Protein AF-A0A920JUS6-F1 (afdb_monomer_lite)

Structure (mmCIF, N/CA/C/O backbone):
data_AF-A0A920JUS6-F1
#
_entry.id   AF-A0A920JUS6-F1
#
loop_
_atom_site.group_PDB
_atom_site.id
_atom_site.type_symbol
_atom_site.label_atom_id
_atom_site.label_alt_id
_atom_site.label_comp_id
_atom_site.label_asym_id
_atom_site.label_entity_id
_atom_site.label_seq_id
_atom_site.pdbx_PDB_ins_code
_atom_site.Cartn_x
_atom_site.Cartn_y
_atom_site.Cartn_z
_atom_site.occupancy
_atom_site.B_iso_or_equiv
_atom_site.auth_seq_id
_atom_site.auth_comp_id
_atom_site.auth_asym_id
_atom_site.auth_atom_id
_atom_site.pdbx_PDB_model_num
ATOM 1 N N . MET A 1 1 ? -51.576 -6.900 27.786 1.00 34.62 1 MET A N 1
ATOM 2 C CA . MET A 1 1 ? -51.143 -5.562 27.343 1.00 34.62 1 MET A CA 1
ATOM 3 C C . MET A 1 1 ? -49.634 -5.580 27.514 1.00 34.62 1 MET A C 1
ATOM 5 O O . MET A 1 1 ? -49.179 -5.591 28.647 1.00 34.62 1 MET A O 1
ATOM 9 N N . LEU A 1 2 ? -48.918 -5.890 26.431 1.00 30.73 2 LEU A N 1
ATOM 10 C CA . LEU A 1 2 ? -47.484 -6.200 26.436 1.00 30.73 2 LEU A CA 1
ATOM 11 C C . LEU A 1 2 ? -46.687 -4.909 26.223 1.00 30.73 2 LEU A C 1
ATOM 13 O O . LEU A 1 2 ? -47.102 -4.070 25.431 1.00 30.73 2 LEU A O 1
ATOM 17 N N . GLU A 1 3 ? -45.599 -4.781 26.979 1.00 32.78 3 GLU A N 1
ATOM 18 C CA . GLU A 1 3 ? -44.663 -3.654 27.026 1.00 32.78 3 GLU A CA 1
ATOM 19 C C . GLU A 1 3 ? -44.052 -3.341 25.652 1.00 32.78 3 GLU A C 1
ATOM 21 O O . GLU A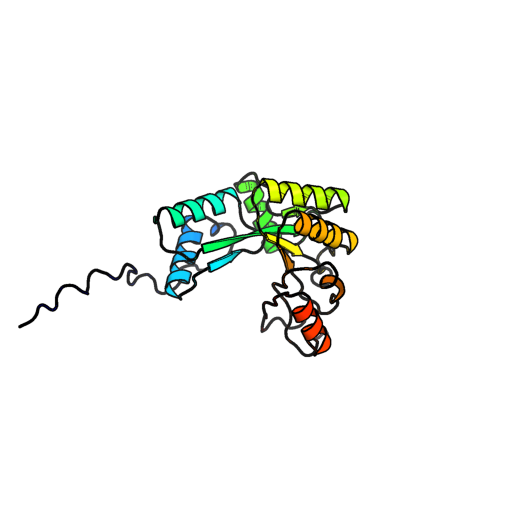 1 3 ? -43.479 -4.218 25.006 1.00 32.78 3 GLU A O 1
ATOM 26 N N . GLU A 1 4 ? -44.131 -2.075 25.234 1.00 35.50 4 GLU A N 1
ATOM 27 C CA . GLU A 1 4 ? -43.634 -1.580 23.940 1.00 35.50 4 GLU A CA 1
ATOM 28 C C . GLU A 1 4 ? -42.379 -0.683 24.067 1.00 35.50 4 GLU A C 1
ATOM 30 O O . GLU A 1 4 ? -41.962 -0.063 23.095 1.00 35.50 4 GLU A O 1
ATOM 35 N N . ASP A 1 5 ? -41.720 -0.635 25.233 1.00 37.62 5 ASP A N 1
ATOM 36 C CA . ASP A 1 5 ? -40.754 0.438 25.557 1.00 37.62 5 ASP A CA 1
ATOM 37 C C . ASP A 1 5 ? -39.258 0.049 25.624 1.00 37.62 5 ASP A C 1
ATOM 39 O O . ASP A 1 5 ? -38.440 0.825 26.115 1.00 37.62 5 ASP A O 1
ATOM 43 N N . SER A 1 6 ? -38.825 -1.108 25.104 1.00 33.88 6 SER A N 1
ATOM 44 C CA . SER A 1 6 ? -37.409 -1.534 25.234 1.00 33.88 6 SER A CA 1
ATOM 45 C C . SER A 1 6 ? -36.540 -1.479 23.967 1.00 33.88 6 SER A C 1
ATOM 47 O O . SER A 1 6 ? -35.337 -1.713 24.061 1.00 33.88 6 SER A O 1
ATOM 49 N N . TYR A 1 7 ? -37.073 -1.113 22.794 1.00 34.44 7 TYR A N 1
ATOM 50 C CA . TYR A 1 7 ? -36.303 -1.156 21.533 1.00 34.44 7 TYR A CA 1
ATOM 51 C C . TYR A 1 7 ? -35.763 0.195 21.025 1.00 34.44 7 TYR A C 1
ATOM 53 O O . TYR A 1 7 ? -34.986 0.227 20.071 1.00 34.44 7 TYR A O 1
ATOM 61 N N . ALA A 1 8 ? -36.121 1.320 21.652 1.00 37.09 8 ALA A N 1
ATOM 62 C CA . ALA A 1 8 ? -35.763 2.653 21.151 1.00 37.09 8 ALA A CA 1
ATOM 63 C C . ALA A 1 8 ? -34.390 3.186 21.626 1.00 37.09 8 ALA A C 1
ATOM 65 O O . ALA A 1 8 ? -33.942 4.225 21.143 1.00 37.09 8 ALA A O 1
ATOM 66 N N . SER A 1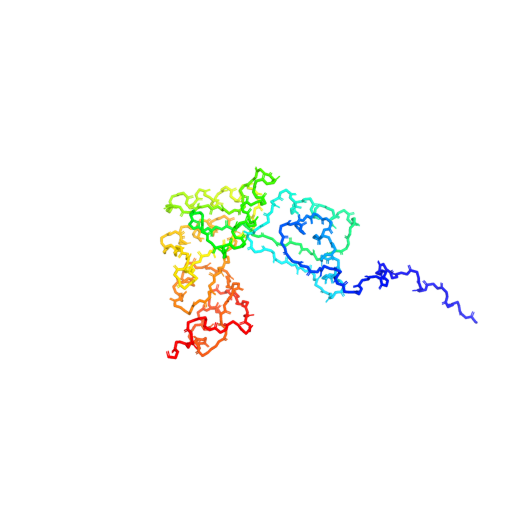 9 ? -33.689 2.489 22.529 1.00 39.84 9 SER A N 1
ATOM 67 C CA . SER A 1 9 ? -32.411 2.947 23.110 1.00 39.84 9 SER A CA 1
ATOM 68 C C . SER A 1 9 ? -31.149 2.325 22.486 1.00 39.84 9 SER A C 1
ATOM 70 O O . SER A 1 9 ? -30.039 2.651 22.903 1.00 39.84 9 SER A O 1
ATOM 72 N N . SER A 1 10 ? -31.272 1.461 21.470 1.00 45.59 10 SER A N 1
ATOM 73 C CA . SER A 1 10 ? -30.137 0.683 20.939 1.00 45.59 10 SER A CA 1
ATOM 74 C C . SER A 1 10 ? -29.520 1.201 19.634 1.00 45.59 10 SER A C 1
ATOM 76 O O . SER A 1 10 ? -28.559 0.604 19.142 1.00 45.59 10 SER A O 1
ATOM 78 N N . ASN A 1 11 ? -30.014 2.300 19.055 1.00 46.62 11 ASN A N 1
ATOM 79 C CA . ASN A 1 11 ? -29.367 2.898 17.886 1.00 46.62 11 ASN A CA 1
ATOM 80 C C . ASN A 1 11 ? -28.119 3.679 18.320 1.00 46.62 11 ASN A C 1
ATOM 82 O O . ASN A 1 11 ? -28.184 4.867 18.619 1.00 46.62 11 ASN A O 1
ATOM 86 N N . ARG A 1 12 ? -26.956 3.011 18.301 1.00 56.03 12 ARG A N 1
ATOM 87 C CA . ARG A 1 12 ? -25.631 3.642 18.495 1.00 56.03 12 ARG A CA 1
ATOM 88 C C . ARG A 1 12 ? -25.278 4.692 17.437 1.00 56.03 12 ARG A C 1
ATOM 90 O O . ARG A 1 12 ? -24.264 5.362 17.579 1.00 56.03 12 ARG A O 1
ATOM 97 N N . TRP A 1 13 ? -26.080 4.828 16.385 1.00 55.41 13 TRP A N 1
ATOM 98 C CA . TRP A 1 13 ? -25.840 5.767 15.297 1.00 55.41 13 TRP A CA 1
ATOM 99 C C . TRP A 1 13 ? -26.736 7.004 15.463 1.00 55.41 13 TRP A C 1
ATOM 101 O O . TRP A 1 13 ? -27.925 6.938 15.137 1.00 55.41 13 TRP A O 1
ATOM 111 N N . PRO A 1 14 ? -26.218 8.134 15.981 1.00 52.62 14 PRO A N 1
ATOM 112 C CA . PRO A 1 14 ? -26.992 9.366 16.079 1.00 52.62 14 PRO A CA 1
ATOM 113 C C . PRO A 1 14 ? -27.400 9.892 14.693 1.00 52.62 14 PRO A C 1
ATOM 115 O O . PRO A 1 14 ? -26.700 9.711 13.696 1.00 52.62 14 PRO A O 1
ATOM 118 N N . LEU A 1 15 ? -28.523 10.620 14.635 1.00 48.03 15 LEU A N 1
ATOM 119 C CA . LEU A 1 15 ? -29.086 11.257 13.427 1.00 48.03 15 LEU A CA 1
ATOM 120 C C . LEU A 1 15 ? -28.103 12.182 12.669 1.00 48.03 15 LEU A C 1
ATOM 122 O O . LEU A 1 15 ? -28.353 12.527 11.514 1.00 48.03 15 LEU A O 1
ATOM 126 N N . SER A 1 16 ? -26.975 12.556 13.282 1.00 51.25 16 SER A N 1
ATOM 127 C CA . SER A 1 16 ? -25.883 13.333 12.684 1.00 51.25 16 SER A CA 1
ATOM 128 C C . SER A 1 16 ? -25.015 12.565 11.679 1.00 51.25 16 SER A C 1
ATOM 130 O O . SER A 1 16 ? -24.195 13.195 11.019 1.00 51.25 16 SER A O 1
ATOM 132 N N . PHE A 1 17 ? -25.208 11.250 11.507 1.00 52.25 17 PHE A N 1
ATOM 133 C CA . PHE A 1 17 ? -24.474 10.402 10.546 1.00 52.25 17 PHE A CA 1
ATOM 134 C C . PHE A 1 17 ? -24.735 10.710 9.060 1.00 52.25 17 PHE A C 1
ATOM 136 O O . PHE A 1 17 ? -24.155 10.094 8.162 1.00 52.25 17 PHE A O 1
ATOM 143 N N . ARG A 1 18 ? -25.628 11.659 8.765 1.00 54.16 18 ARG A N 1
ATOM 144 C CA . ARG A 1 18 ? -26.016 12.010 7.400 1.00 54.16 18 ARG A CA 1
ATOM 145 C C . ARG A 1 18 ? -25.080 13.081 6.843 1.00 54.16 18 ARG A C 1
ATOM 147 O O . ARG A 1 18 ? -25.236 14.256 7.148 1.00 54.16 18 ARG A O 1
ATOM 154 N N . LEU A 1 19 ? -24.196 12.642 5.949 1.00 54.28 19 LEU A N 1
ATOM 155 C CA . LEU A 1 19 ? -23.334 13.435 5.061 1.00 54.28 19 LEU A CA 1
ATOM 156 C C . LEU A 1 19 ? -22.079 14.014 5.727 1.00 54.28 19 LEU A C 1
ATOM 158 O O . LEU A 1 19 ? -22.132 14.794 6.675 1.00 54.28 19 LEU A O 1
ATOM 162 N N . SER A 1 20 ? -20.930 13.653 5.150 1.00 56.78 20 SER A N 1
ATOM 163 C CA . SER A 1 20 ? -19.641 14.254 5.474 1.00 56.78 20 SER A CA 1
ATOM 164 C C . SER A 1 20 ? -19.752 15.776 5.360 1.00 56.78 20 SER A C 1
ATOM 166 O O . SER A 1 20 ? -20.098 16.301 4.304 1.00 56.78 20 SER A O 1
ATOM 168 N N . ARG A 1 21 ? -19.456 16.497 6.448 1.00 63.34 21 ARG A N 1
ATOM 169 C CA . ARG A 1 21 ? -19.422 17.972 6.462 1.00 63.34 21 ARG A CA 1
ATOM 170 C C . ARG A 1 21 ? -18.151 18.543 5.820 1.00 63.34 21 ARG A C 1
ATOM 172 O O . ARG A 1 21 ? -17.943 19.757 5.855 1.00 63.34 21 ARG A O 1
ATOM 179 N N . ARG A 1 22 ? -17.279 17.684 5.278 1.00 70.88 22 ARG A N 1
ATOM 180 C CA . ARG A 1 22 ? -16.015 18.087 4.659 1.00 70.88 22 ARG A CA 1
ATOM 181 C C . ARG A 1 22 ? -16.298 18.825 3.352 1.00 70.88 22 ARG A C 1
ATOM 183 O O . ARG A 1 22 ? -17.050 18.348 2.509 1.00 70.88 22 ARG A O 1
ATOM 190 N N . LYS A 1 23 ? -15.695 20.006 3.207 1.00 77.06 23 LYS A N 1
ATOM 191 C CA . LYS A 1 23 ? -15.843 20.873 2.025 1.00 77.06 23 LYS A CA 1
ATOM 192 C C . LYS A 1 23 ? -14.706 20.699 1.019 1.00 77.06 23 LYS A C 1
ATOM 194 O O . LYS A 1 23 ? -14.826 21.157 -0.111 1.00 77.06 23 LYS A O 1
ATOM 199 N N . ASP A 1 24 ? -13.620 20.054 1.432 1.00 83.56 24 ASP A N 1
ATOM 200 C CA . ASP A 1 24 ? -12.420 19.850 0.636 1.00 83.56 24 ASP A CA 1
ATOM 201 C C . ASP A 1 24 ? -11.683 18.558 1.032 1.00 83.56 24 ASP A C 1
ATOM 203 O O . ASP A 1 24 ? -12.094 17.796 1.914 1.00 83.56 24 ASP A O 1
ATOM 207 N N . TRP A 1 25 ? -10.581 18.303 0.337 1.00 81.69 25 TRP A N 1
ATOM 208 C CA . TRP A 1 25 ? -9.657 17.208 0.588 1.00 81.69 25 TRP A CA 1
ATOM 209 C C . TRP A 1 25 ? -8.231 17.765 0.654 1.00 81.69 25 TRP A C 1
ATOM 211 O O . TRP A 1 25 ? -7.931 18.785 0.036 1.00 81.69 25 TRP A O 1
ATOM 221 N N . GLY A 1 26 ? -7.349 17.110 1.407 1.00 80.75 26 GLY A N 1
ATOM 222 C CA . GLY A 1 26 ? -5.962 17.546 1.560 1.00 80.75 26 GLY A CA 1
ATOM 223 C C . GLY A 1 26 ? -5.345 17.113 2.885 1.00 80.75 26 GLY A C 1
ATOM 224 O O . GLY A 1 26 ? -6.011 16.529 3.742 1.00 80.75 26 GLY A O 1
ATOM 225 N N . LEU A 1 27 ? -4.056 17.414 3.047 1.00 81.75 27 LEU A N 1
ATOM 226 C CA . LEU A 1 27 ? -3.272 17.069 4.237 1.00 81.75 27 LEU A CA 1
ATOM 227 C C . LEU A 1 27 ? -3.868 17.623 5.539 1.00 81.75 27 LEU A C 1
ATOM 229 O O . LEU A 1 27 ? -3.779 16.967 6.573 1.00 81.75 27 LEU A O 1
ATOM 233 N N . HIS A 1 28 ? -4.474 18.811 5.512 1.00 84.75 28 HIS A N 1
ATOM 234 C CA . HIS A 1 28 ? -5.097 19.427 6.691 1.00 84.75 28 HIS A CA 1
ATOM 235 C C . HIS A 1 28 ? -6.256 18.594 7.251 1.00 84.75 28 HIS A C 1
ATOM 237 O O . HIS A 1 28 ? -6.532 18.664 8.445 1.00 84.75 28 HIS A O 1
ATOM 243 N N . ASN A 1 29 ? -6.872 17.752 6.416 1.00 87.31 29 ASN A N 1
ATOM 244 C CA . ASN A 1 29 ? -7.901 16.796 6.818 1.00 87.31 29 ASN A CA 1
ATOM 245 C C . ASN A 1 29 ? -7.321 15.419 7.200 1.00 87.31 29 ASN A C 1
ATOM 247 O O . ASN A 1 29 ? -8.073 14.521 7.579 1.00 87.31 29 ASN A O 1
ATOM 251 N N . TYR A 1 30 ? -6.005 15.205 7.101 1.00 88.56 30 TYR A N 1
ATOM 252 C CA . TYR A 1 30 ? -5.374 13.938 7.464 1.00 88.56 30 TYR A CA 1
ATOM 253 C C . TYR A 1 30 ? -5.055 13.885 8.962 1.00 88.56 30 TYR A C 1
ATOM 255 O O . TYR A 1 30 ? -4.204 14.622 9.474 1.00 88.56 30 TYR A O 1
ATOM 263 N N . GLY A 1 31 ? -5.746 13.002 9.682 1.00 90.69 31 GLY A N 1
ATOM 264 C CA . GLY A 1 31 ? -5.563 12.805 11.115 1.00 90.69 31 GLY A CA 1
ATOM 265 C C . GLY A 1 31 ? -6.572 11.827 11.707 1.00 90.69 31 GLY A C 1
ATOM 266 O O . GLY A 1 31 ? -7.559 11.469 11.064 1.00 90.69 31 GLY A O 1
ATOM 267 N N . LEU A 1 32 ? -6.321 11.418 12.952 1.00 92.94 32 LEU A N 1
ATOM 268 C CA . LEU A 1 32 ? -7.055 10.348 13.634 1.00 92.94 32 LEU A CA 1
ATOM 269 C C . LEU A 1 32 ? -8.569 10.597 13.678 1.00 92.94 32 LEU A C 1
ATOM 271 O O . LEU A 1 32 ? -9.334 9.759 13.216 1.00 92.94 32 LEU A O 1
ATOM 275 N N . THR A 1 33 ? -8.997 11.773 14.144 1.00 91.62 33 THR A N 1
ATOM 276 C CA . THR A 1 33 ? -10.419 12.147 14.242 1.00 91.62 33 THR A CA 1
ATOM 277 C C . THR A 1 33 ? -11.136 12.038 12.900 1.00 91.62 33 THR A C 1
ATOM 279 O O . THR A 1 33 ? -12.234 11.497 12.817 1.00 91.62 33 THR A O 1
ATOM 282 N N . ASN A 1 34 ? -10.499 12.516 11.831 1.00 91.50 34 ASN A N 1
ATOM 283 C CA . ASN A 1 34 ? -11.083 12.492 10.498 1.00 91.50 34 ASN A CA 1
ATOM 284 C C . ASN A 1 34 ? -11.139 11.068 9.933 1.00 91.50 34 ASN A C 1
ATOM 286 O O . ASN A 1 34 ? -12.104 10.708 9.265 1.00 91.50 34 ASN A O 1
ATOM 290 N N . LEU A 1 35 ? -10.116 10.250 10.192 1.00 93.88 35 LEU A N 1
ATOM 291 C CA . LEU A 1 35 ? -10.109 8.843 9.798 1.00 93.88 35 LEU A CA 1
ATOM 292 C C . LEU A 1 35 ? -11.227 8.070 10.503 1.00 93.88 35 LEU A C 1
ATOM 294 O O . LEU A 1 35 ? -11.976 7.382 9.819 1.00 93.88 35 LEU A O 1
ATOM 298 N N . ILE A 1 36 ? -11.388 8.238 11.819 1.00 94.69 36 ILE A N 1
ATOM 299 C CA . ILE A 1 36 ? -12.466 7.605 12.596 1.00 94.69 36 ILE A CA 1
ATOM 300 C C . ILE A 1 36 ? -13.831 7.968 12.012 1.00 94.69 36 ILE A C 1
ATOM 302 O O . ILE A 1 36 ? -14.583 7.069 11.654 1.00 94.69 36 ILE A O 1
ATOM 306 N N . ASP A 1 37 ? -14.101 9.255 11.796 1.00 92.06 37 ASP A N 1
ATOM 307 C CA . ASP A 1 37 ? -15.368 9.721 11.220 1.00 92.06 37 ASP A CA 1
ATOM 308 C C . ASP A 1 37 ? -15.659 9.093 9.836 1.00 92.06 37 ASP A C 1
ATOM 310 O O . ASP A 1 37 ? -16.777 8.656 9.564 1.00 92.06 37 ASP A O 1
ATOM 314 N N . ASN A 1 38 ? -14.647 8.950 8.965 1.00 91.88 38 ASN A N 1
ATOM 315 C CA . ASN A 1 38 ? -14.818 8.228 7.693 1.00 91.88 38 ASN A CA 1
ATOM 316 C C . ASN A 1 38 ? -15.105 6.732 7.901 1.00 91.88 38 ASN A C 1
ATOM 318 O O . ASN A 1 38 ? -15.942 6.164 7.202 1.00 91.88 38 ASN A O 1
ATOM 322 N N . LEU A 1 39 ? -14.401 6.075 8.826 1.00 94.69 39 LEU A N 1
ATOM 323 C CA . LEU A 1 39 ? -14.575 4.646 9.090 1.00 94.69 39 LEU A CA 1
ATOM 324 C C . LEU A 1 39 ? -15.949 4.344 9.680 1.00 94.69 39 LEU A C 1
ATOM 326 O O . LEU A 1 39 ? -16.591 3.387 9.258 1.00 94.69 39 LEU A O 1
ATOM 330 N N . GLU A 1 40 ? -16.422 5.157 10.612 1.00 93.69 40 GLU A N 1
ATOM 331 C CA . GLU A 1 40 ? -17.765 5.020 11.155 1.00 93.69 40 GLU A CA 1
ATOM 332 C C . GLU A 1 40 ? -18.818 5.197 10.056 1.00 93.69 40 GLU A C 1
ATOM 334 O O . GLU A 1 40 ? -19.768 4.417 9.960 1.00 93.69 40 GLU A O 1
ATOM 339 N N . GLN A 1 41 ? -18.622 6.169 9.157 1.00 91.50 41 GLN A N 1
ATOM 340 C CA . GLN A 1 41 ? -19.500 6.346 8.004 1.00 91.50 41 GLN A CA 1
ATOM 341 C C . GLN A 1 41 ? -19.473 5.124 7.070 1.00 91.50 41 GLN A C 1
ATOM 343 O O . GLN A 1 41 ? -20.516 4.691 6.579 1.00 91.50 41 GLN A O 1
ATOM 348 N N . TYR A 1 42 ? -18.306 4.525 6.834 1.00 94.12 42 TYR A N 1
ATOM 349 C CA . TYR A 1 42 ? -18.207 3.277 6.079 1.00 94.12 42 TYR A CA 1
ATOM 350 C C . TYR A 1 42 ? -18.898 2.111 6.802 1.00 94.12 42 TYR A C 1
ATOM 352 O O . TYR A 1 42 ? -19.607 1.337 6.162 1.00 94.12 42 TYR A O 1
ATOM 360 N N . ALA A 1 43 ? -18.781 1.998 8.126 1.00 94.12 43 ALA A N 1
ATOM 361 C CA . ALA A 1 43 ? -19.511 0.984 8.887 1.00 94.12 43 ALA A CA 1
ATOM 362 C C . ALA A 1 43 ? -21.031 1.161 8.761 1.00 94.12 43 ALA A C 1
ATOM 364 O O . ALA A 1 43 ? -21.742 0.176 8.567 1.00 94.12 43 ALA A O 1
ATOM 365 N N . TYR A 1 44 ? -21.522 2.404 8.787 1.00 91.62 44 TYR A N 1
ATOM 366 C CA . TYR A 1 44 ? -22.935 2.715 8.562 1.00 91.62 44 TYR A CA 1
ATOM 367 C C . TYR A 1 44 ? -23.436 2.214 7.198 1.00 91.62 44 TYR A C 1
ATOM 369 O O . TYR A 1 44 ? -24.531 1.662 7.104 1.00 91.62 44 TYR A O 1
ATOM 377 N N . TYR A 1 45 ? -22.617 2.333 6.148 1.00 93.25 45 TYR A N 1
ATOM 378 C CA . TYR A 1 45 ? -22.921 1.789 4.818 1.00 93.25 45 TYR A CA 1
ATOM 379 C C . TYR A 1 45 ? -22.639 0.282 4.668 1.00 93.25 45 TYR A C 1
ATOM 381 O O . TYR A 1 45 ? -22.757 -0.257 3.569 1.00 93.25 45 TYR A O 1
ATOM 389 N N . GLY A 1 46 ? -22.285 -0.416 5.751 1.00 94.81 46 GLY A N 1
ATOM 390 C CA . GLY A 1 46 ? -22.115 -1.870 5.768 1.00 94.81 46 GLY A CA 1
ATOM 391 C C . GLY A 1 46 ? -20.732 -2.369 5.342 1.00 94.81 46 GLY A C 1
ATOM 392 O O . GLY A 1 46 ? -20.558 -3.567 5.117 1.00 94.81 46 GLY A O 1
ATOM 393 N N . PHE A 1 47 ? -19.726 -1.497 5.238 1.00 96.88 47 PHE A N 1
ATOM 394 C CA . PHE A 1 47 ? -18.361 -1.940 4.961 1.00 96.88 47 PHE A CA 1
ATOM 395 C C . PHE A 1 47 ? -17.771 -2.645 6.189 1.00 96.88 47 PHE A C 1
ATOM 397 O O . PHE A 1 47 ? -17.697 -2.073 7.274 1.00 96.88 47 PHE A O 1
ATOM 404 N N . GLY A 1 48 ? -17.304 -3.885 6.009 1.00 97.00 48 GLY A N 1
ATOM 405 C CA . GLY A 1 48 ? -16.603 -4.652 7.051 1.00 97.00 48 GLY A CA 1
ATOM 406 C C . GLY A 1 48 ? -15.078 -4.477 7.042 1.00 97.00 48 GLY A C 1
ATOM 407 O O . GLY A 1 48 ? -14.410 -4.729 8.047 1.00 97.00 48 GLY A O 1
ATOM 408 N N . ALA A 1 49 ? -14.514 -4.028 5.919 1.00 96.62 49 ALA A N 1
ATOM 409 C CA . ALA A 1 49 ? -13.094 -3.738 5.773 1.00 96.62 49 ALA A CA 1
ATOM 410 C C . ALA A 1 49 ? -12.861 -2.622 4.748 1.00 96.62 49 ALA A C 1
ATOM 412 O O . ALA A 1 49 ? -13.619 -2.490 3.787 1.00 96.62 49 ALA A O 1
ATOM 413 N N . VAL A 1 50 ? -11.779 -1.867 4.933 1.00 95.75 50 VAL A N 1
ATOM 414 C CA . VAL A 1 50 ? -11.266 -0.901 3.955 1.00 95.75 50 VAL A CA 1
ATOM 415 C C . VAL A 1 50 ? -9.780 -1.116 3.720 1.00 95.75 50 VAL A C 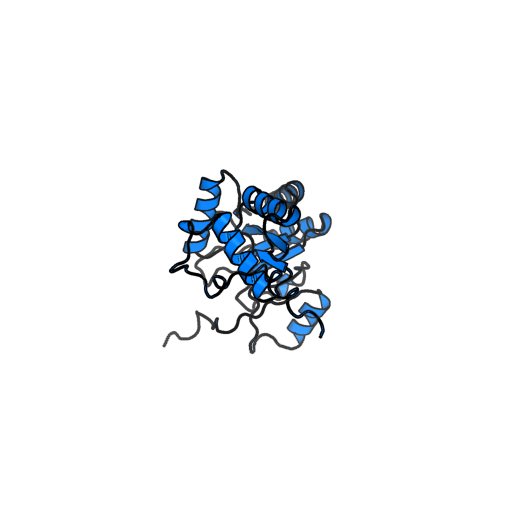1
ATOM 417 O O . VAL A 1 50 ? -9.070 -1.611 4.594 1.00 95.75 50 VAL A O 1
ATOM 420 N N . PHE A 1 51 ? -9.305 -0.743 2.534 1.00 94.69 51 PHE A N 1
ATOM 421 C CA . PHE A 1 51 ? -7.897 -0.837 2.172 1.00 94.69 51 PHE A CA 1
ATOM 422 C C . PHE A 1 51 ? -7.344 0.535 1.794 1.00 94.69 51 PHE A C 1
ATOM 424 O O . PHE A 1 51 ? -7.845 1.157 0.856 1.00 94.69 51 PHE A O 1
ATOM 431 N N . SER A 1 52 ? -6.294 0.977 2.487 1.00 92.44 52 SER A N 1
ATOM 432 C CA . SER A 1 52 ? -5.566 2.190 2.139 1.00 92.44 52 SER A CA 1
ATOM 433 C C . SER A 1 52 ? -4.271 1.908 1.383 1.00 92.44 52 SER A C 1
ATOM 435 O O . SER A 1 52 ? -3.465 1.035 1.718 1.00 92.44 52 SER A O 1
ATOM 437 N N . ALA A 1 53 ? -4.083 2.654 0.304 1.00 88.31 53 ALA A N 1
ATOM 438 C CA . ALA A 1 53 ? -3.243 2.254 -0.806 1.00 88.31 53 ALA A CA 1
ATOM 439 C C . ALA A 1 53 ? -1.897 2.998 -0.827 1.00 88.31 53 ALA A C 1
ATOM 441 O O . ALA A 1 53 ? -1.611 3.710 -1.796 1.00 88.31 53 ALA A O 1
ATOM 442 N N . GLY A 1 54 ? -1.058 2.767 0.188 1.00 84.81 54 GLY A N 1
ATOM 443 C CA . GLY A 1 54 ? 0.381 3.063 0.127 1.00 84.81 54 GLY A CA 1
ATOM 444 C C . GLY A 1 54 ? 0.815 4.454 0.587 1.00 84.81 54 GLY A C 1
ATOM 445 O O . GLY A 1 54 ? 1.848 4.917 0.121 1.00 84.81 54 GLY A O 1
ATOM 446 N N . SER A 1 55 ? 0.024 5.151 1.403 1.00 86.31 55 SER A N 1
ATOM 447 C CA . SER A 1 55 ? 0.233 6.582 1.685 1.00 86.31 55 SER A CA 1
ATOM 448 C C . SER A 1 55 ? -0.012 7.001 3.129 1.00 86.31 55 SER A C 1
ATOM 450 O O . SER A 1 55 ? -0.115 8.194 3.403 1.00 86.31 55 SER A O 1
ATOM 452 N N . ASP A 1 56 ? -0.177 6.040 4.031 1.00 90.12 56 ASP A N 1
ATOM 453 C CA . ASP A 1 56 ? -0.516 6.323 5.419 1.00 90.12 56 ASP A CA 1
ATOM 454 C C . ASP A 1 56 ? 0.674 6.202 6.353 1.00 90.12 56 ASP A C 1
ATOM 456 O O . ASP A 1 56 ? 1.562 5.371 6.162 1.00 90.12 56 ASP A O 1
ATOM 460 N N . SER A 1 57 ? 0.609 7.005 7.410 1.00 90.69 57 SER A N 1
ATOM 461 C CA . SER A 1 57 ? 1.495 6.945 8.564 1.00 90.69 57 SER A CA 1
ATOM 462 C C . SER A 1 57 ? 1.303 5.635 9.336 1.00 90.69 57 SER A C 1
ATOM 464 O O . SER A 1 57 ? 0.197 5.345 9.799 1.00 90.69 57 SER A O 1
ATOM 466 N N . LEU A 1 58 ? 2.363 4.844 9.534 1.00 91.38 58 LEU A N 1
ATOM 467 C CA . LEU A 1 58 ? 2.264 3.565 10.248 1.00 91.38 58 LEU A CA 1
ATOM 468 C C . LEU A 1 58 ? 1.844 3.747 11.724 1.00 91.38 58 LEU A C 1
ATOM 470 O O . LEU A 1 58 ? 0.919 3.052 12.154 1.00 91.38 58 LEU A O 1
ATOM 474 N N . PRO A 1 59 ? 2.435 4.667 12.515 1.00 92.19 59 PRO A N 1
ATOM 475 C CA . PRO A 1 59 ? 1.978 4.977 13.868 1.00 92.19 59 PRO A CA 1
ATOM 476 C C . PRO A 1 59 ? 0.513 5.409 13.928 1.00 92.19 59 PRO A C 1
ATOM 478 O O . PRO A 1 59 ? -0.214 4.973 14.825 1.00 92.19 59 PRO A O 1
ATOM 481 N N . LEU A 1 60 ? 0.053 6.226 12.972 1.00 93.50 60 LEU A N 1
ATOM 482 C CA . LEU A 1 60 ? -1.341 6.661 12.932 1.00 93.50 60 LEU A CA 1
ATOM 483 C C . LEU A 1 60 ? -2.280 5.480 12.666 1.00 93.50 60 LEU A C 1
ATOM 485 O O . LEU A 1 60 ? -3.269 5.321 13.381 1.00 93.50 60 LEU A O 1
ATOM 489 N N . MET A 1 61 ? -1.947 4.619 11.699 1.00 94.88 61 MET A N 1
ATOM 490 C CA . MET A 1 61 ? -2.741 3.424 11.400 1.00 94.88 61 MET A CA 1
ATOM 491 C C . MET A 1 61 ? -2.747 2.422 12.557 1.00 94.88 61 MET A C 1
ATOM 493 O O . MET A 1 61 ? -3.787 1.833 12.850 1.00 94.88 61 MET A O 1
ATOM 497 N N . ASN A 1 62 ? -1.621 2.258 13.256 1.00 94.44 62 ASN A N 1
ATOM 498 C CA . ASN A 1 62 ? -1.540 1.413 14.448 1.00 94.44 62 ASN A CA 1
ATOM 499 C C . ASN A 1 62 ? -2.409 1.957 15.587 1.00 94.44 62 ASN A C 1
ATOM 501 O O . ASN A 1 62 ? -3.132 1.188 16.220 1.00 94.44 62 ASN A O 1
ATOM 505 N N . THR A 1 63 ? -2.383 3.273 15.812 1.00 96.06 63 THR A N 1
ATOM 506 C CA . THR A 1 63 ? -3.250 3.940 16.795 1.00 96.06 63 THR A CA 1
ATOM 507 C C . THR A 1 63 ? -4.722 3.727 16.443 1.00 96.06 63 THR A C 1
ATOM 509 O O . THR A 1 63 ? -5.498 3.278 17.284 1.00 96.06 63 THR A O 1
ATOM 512 N N . LEU A 1 64 ? -5.093 3.960 15.180 1.00 96.94 64 LEU A N 1
ATOM 513 C CA . LEU A 1 64 ? -6.455 3.790 14.676 1.00 96.94 64 LEU A CA 1
ATOM 514 C C . LEU A 1 64 ? -6.969 2.353 14.860 1.00 96.94 64 LEU A C 1
ATOM 516 O O . LEU A 1 64 ? -8.059 2.146 15.388 1.00 96.94 64 LEU A O 1
ATOM 520 N N . GLU A 1 65 ? -6.180 1.345 14.475 1.00 96.69 65 GLU A N 1
ATOM 521 C CA . GLU A 1 65 ? -6.558 -0.061 14.663 1.00 96.69 65 GLU A CA 1
ATOM 522 C C . GLU A 1 65 ? -6.581 -0.481 16.136 1.00 96.69 65 GLU A C 1
ATOM 524 O O . GLU A 1 65 ? -7.393 -1.330 16.506 1.00 96.69 65 GLU A O 1
ATOM 529 N N . SER A 1 66 ? -5.721 0.092 16.983 1.00 97.19 66 SER A N 1
ATOM 530 C CA . SER A 1 66 ? -5.755 -0.145 18.430 1.00 97.19 66 SER A CA 1
ATOM 531 C C . SER A 1 66 ? -7.072 0.346 19.033 1.00 97.19 66 SER A C 1
ATOM 533 O O . SER A 1 66 ? -7.752 -0.433 19.699 1.00 97.19 66 SER A O 1
ATOM 535 N N . GLN A 1 67 ? -7.476 1.584 18.728 1.00 97.75 67 GLN A N 1
ATOM 536 C CA . GLN A 1 67 ? -8.741 2.169 19.197 1.00 97.75 67 GLN A CA 1
ATOM 537 C C . GLN A 1 67 ? -9.968 1.417 18.660 1.00 97.75 67 GLN A C 1
ATOM 539 O O . GLN A 1 67 ? -10.939 1.169 19.375 1.00 97.75 67 GLN A O 1
ATOM 544 N N . ARG A 1 68 ? -9.912 0.961 17.402 1.00 97.38 68 ARG A N 1
ATOM 545 C CA . ARG A 1 68 ? -10.978 0.129 16.829 1.00 97.38 68 ARG A CA 1
ATOM 546 C C . ARG A 1 68 ? -11.120 -1.201 17.576 1.00 97.38 68 ARG A C 1
ATOM 548 O O . ARG A 1 68 ? -12.230 -1.680 17.789 1.00 97.38 68 ARG A O 1
ATOM 555 N N . LYS A 1 69 ? -10.000 -1.831 17.953 1.00 97.31 69 LYS A N 1
ATOM 556 C CA . LYS A 1 69 ? -9.987 -3.116 18.674 1.00 97.31 69 LYS A CA 1
ATOM 557 C C . LYS A 1 69 ? -10.397 -2.983 20.141 1.00 97.31 69 LYS A C 1
ATOM 559 O O . LYS A 1 69 ? -10.976 -3.932 20.660 1.00 97.31 69 LYS A O 1
ATOM 564 N N . SER A 1 70 ? -10.115 -1.851 20.790 1.00 97.56 70 SER A N 1
ATOM 565 C CA . SER A 1 70 ? -10.580 -1.561 22.155 1.00 97.56 70 SER A CA 1
ATOM 566 C C . SER A 1 70 ? -12.068 -1.196 22.215 1.00 97.56 70 SER A C 1
ATOM 568 O O . SER A 1 70 ? -12.655 -1.222 23.294 1.00 97.56 70 SER A O 1
ATOM 570 N N . GLY A 1 71 ? -12.694 -0.909 21.068 1.00 95.38 71 GLY A N 1
ATOM 571 C CA . GLY A 1 71 ? -14.109 -0.555 20.977 1.00 95.38 71 GLY A CA 1
ATOM 572 C C . GLY A 1 71 ? -14.395 0.927 21.222 1.00 95.38 71 GLY A C 1
ATOM 573 O O . GLY A 1 71 ? -15.545 1.274 21.477 1.00 95.38 71 GLY A O 1
ATOM 574 N N . GLU A 1 72 ? -13.380 1.794 21.131 1.00 96.19 72 GLU A N 1
ATOM 575 C CA . GLU A 1 72 ? -13.541 3.253 21.249 1.00 96.19 72 GLU A CA 1
ATOM 576 C C . GLU A 1 72 ? -14.414 3.842 20.132 1.00 96.19 72 GLU A C 1
ATOM 578 O O . GLU A 1 72 ? -15.091 4.844 20.344 1.00 96.19 72 GLU A O 1
ATOM 583 N N . PHE A 1 73 ? -14.438 3.199 18.962 1.00 94.94 73 PHE A N 1
ATOM 584 C CA . PHE A 1 73 ? -15.351 3.512 17.864 1.00 94.94 73 PHE A CA 1
ATOM 585 C C . PHE A 1 73 ? -15.728 2.243 17.089 1.00 94.94 73 PHE A C 1
ATOM 587 O O . PHE A 1 73 ? -15.058 1.209 17.184 1.00 94.94 73 PHE A O 1
ATOM 594 N N . ILE A 1 74 ? -16.797 2.318 16.290 1.00 93.50 74 ILE A N 1
ATOM 595 C CA . ILE A 1 74 ? -17.240 1.217 15.425 1.00 93.50 74 ILE A CA 1
ATOM 596 C C . ILE A 1 74 ? -16.858 1.536 13.983 1.00 93.50 74 ILE A C 1
ATOM 598 O O . ILE A 1 74 ? -17.422 2.427 13.364 1.00 93.50 74 ILE A O 1
ATOM 602 N N . GLY A 1 75 ? -15.934 0.769 13.415 1.00 95.69 75 GLY A N 1
ATOM 603 C CA . GLY A 1 75 ? -15.497 0.948 12.033 1.00 95.69 75 GLY A CA 1
ATOM 604 C C . GLY A 1 75 ? -15.125 -0.373 11.360 1.00 95.69 75 GLY A C 1
ATOM 605 O O . GLY A 1 75 ? -14.881 -1.368 12.055 1.00 95.69 75 GLY A O 1
ATOM 606 N N . PRO A 1 76 ? -15.037 -0.400 10.017 1.00 97.62 76 PRO A N 1
ATOM 607 C CA . PRO A 1 76 ? -14.441 -1.512 9.295 1.00 97.62 76 PRO A CA 1
ATOM 608 C C . PRO A 1 76 ? -12.998 -1.734 9.736 1.00 97.62 76 PRO A C 1
ATOM 610 O O . PRO A 1 76 ? -12.290 -0.801 10.119 1.00 97.62 76 PRO A O 1
ATOM 613 N N . ARG A 1 77 ? -12.528 -2.977 9.601 1.00 97.25 77 ARG A N 1
ATOM 614 C CA . ARG A 1 77 ? -11.101 -3.278 9.729 1.00 97.25 77 ARG A CA 1
ATOM 615 C C . ARG A 1 77 ? -10.314 -2.508 8.676 1.00 97.25 77 ARG A C 1
ATOM 617 O O . ARG A 1 77 ? -10.611 -2.617 7.485 1.00 97.25 77 ARG A O 1
ATOM 624 N N . VAL A 1 78 ? -9.256 -1.829 9.094 1.00 95.69 78 VAL A N 1
ATOM 625 C CA . VAL A 1 78 ? -8.349 -1.164 8.171 1.00 95.69 78 VAL A CA 1
ATOM 626 C C . VAL A 1 78 ? -7.213 -2.095 7.770 1.00 95.69 78 VAL A C 1
ATOM 628 O O . VAL A 1 78 ? -6.499 -2.671 8.591 1.00 95.69 78 VAL A O 1
ATOM 631 N N . LEU A 1 79 ? -7.056 -2.248 6.463 1.00 95.31 79 LEU A N 1
ATOM 632 C CA . LEU A 1 79 ? -5.899 -2.835 5.810 1.00 95.31 79 LEU A CA 1
ATOM 633 C C . LEU A 1 79 ? -5.134 -1.696 5.138 1.00 95.31 79 LEU A C 1
ATOM 635 O O . LEU A 1 79 ? -5.745 -0.778 4.602 1.00 95.31 79 LEU A O 1
ATOM 639 N N . PHE A 1 80 ? -3.808 -1.730 5.143 1.00 95.25 80 PHE A N 1
ATOM 640 C CA . PHE A 1 80 ? -3.019 -0.686 4.496 1.00 95.25 80 PHE A CA 1
ATOM 641 C C . PHE A 1 80 ? -1.695 -1.240 3.981 1.00 95.25 80 PHE A C 1
ATOM 643 O O . PHE A 1 80 ? -1.162 -2.217 4.515 1.00 95.25 80 PHE A O 1
ATOM 650 N N . ALA A 1 81 ? -1.203 -0.645 2.899 1.00 96.06 81 ALA A N 1
ATOM 651 C CA . ALA A 1 81 ? 0.059 -1.020 2.277 1.00 96.06 81 ALA A CA 1
ATOM 652 C C . ALA A 1 81 ? 1.167 -0.006 2.549 1.00 96.06 81 ALA A C 1
ATOM 654 O O . ALA A 1 81 ? 0.895 1.179 2.729 1.00 96.06 81 ALA A O 1
ATOM 655 N N . ALA A 1 82 ? 2.412 -0.473 2.477 1.00 95.81 82 ALA A N 1
ATOM 656 C CA . ALA A 1 82 ? 3.560 0.395 2.247 1.00 95.81 82 ALA A CA 1
ATOM 657 C C . ALA A 1 82 ? 3.602 0.804 0.767 1.00 95.81 82 ALA A C 1
ATOM 659 O O . ALA A 1 82 ? 3.374 -0.034 -0.110 1.00 95.81 82 ALA A O 1
ATOM 660 N N . GLY A 1 83 ? 3.869 2.077 0.477 1.00 94.56 83 GLY A N 1
ATOM 661 C CA . GLY A 1 83 ? 4.015 2.563 -0.893 1.00 94.56 83 GLY A CA 1
ATOM 662 C C . GLY A 1 83 ? 5.462 2.488 -1.368 1.00 94.56 83 GLY A C 1
ATOM 663 O O . GLY A 1 83 ? 6.358 2.906 -0.645 1.00 94.56 83 GLY A O 1
ATOM 664 N N . MET A 1 84 ? 5.703 1.986 -2.580 1.00 94.62 84 MET A N 1
ATOM 665 C CA . MET A 1 84 ? 7.041 1.952 -3.175 1.00 94.62 84 MET A CA 1
ATOM 666 C C . MET A 1 84 ? 7.040 2.425 -4.628 1.00 94.62 84 MET A C 1
ATOM 668 O O . MET A 1 84 ? 6.194 2.034 -5.435 1.00 94.62 84 MET A O 1
ATOM 672 N N . ALA A 1 85 ? 8.011 3.258 -4.973 1.00 92.00 85 ALA A N 1
ATOM 673 C CA . ALA A 1 85 ? 8.186 3.832 -6.304 1.00 92.00 85 ALA A CA 1
ATOM 674 C C . ALA A 1 85 ? 9.663 4.209 -6.500 1.00 92.00 85 ALA A C 1
ATOM 676 O O . ALA A 1 85 ? 10.428 4.152 -5.535 1.00 92.00 85 ALA A O 1
ATOM 677 N N . PRO A 1 86 ? 10.103 4.622 -7.702 1.00 90.25 86 PRO A N 1
ATOM 678 C CA . PRO A 1 86 ? 11.406 5.271 -7.813 1.00 90.25 86 PRO A CA 1
ATOM 679 C C . PRO A 1 86 ? 11.491 6.498 -6.874 1.00 90.25 86 PRO A C 1
ATOM 681 O O . PRO A 1 86 ? 10.449 7.060 -6.513 1.00 90.25 86 PRO A O 1
ATOM 684 N N . PRO A 1 87 ? 12.691 6.930 -6.451 1.00 87.06 87 PRO A N 1
ATOM 685 C CA . PRO A 1 87 ? 12.835 8.037 -5.507 1.00 87.06 87 PRO A CA 1
ATOM 686 C C . PRO A 1 87 ? 12.120 9.303 -5.977 1.00 87.06 87 PRO A C 1
ATOM 688 O O . PRO A 1 87 ? 12.281 9.716 -7.125 1.00 87.06 87 PRO A O 1
ATOM 691 N N . ASN A 1 88 ? 11.349 9.928 -5.084 1.00 81.12 88 ASN A N 1
ATOM 692 C CA . ASN A 1 88 ? 10.543 11.123 -5.370 1.00 81.12 88 ASN A CA 1
ATOM 693 C C . ASN A 1 88 ? 9.499 10.928 -6.496 1.00 81.12 88 ASN A C 1
ATOM 695 O O . ASN A 1 88 ? 9.129 11.883 -7.176 1.00 81.12 88 ASN A O 1
ATOM 699 N N . GLN A 1 89 ? 9.034 9.695 -6.724 1.00 83.69 89 GLN A N 1
ATOM 700 C CA . GLN A 1 89 ? 8.026 9.348 -7.735 1.00 83.69 89 GLN A CA 1
ATOM 701 C C . GLN A 1 89 ? 6.829 8.618 -7.101 1.00 83.69 89 GLN A C 1
ATOM 703 O O . GLN A 1 89 ? 6.688 8.539 -5.883 1.00 83.69 89 GLN A O 1
ATOM 708 N N . GLY A 1 90 ? 5.945 8.074 -7.944 1.00 80.69 90 GLY A N 1
ATOM 709 C CA . GLY A 1 90 ? 4.821 7.229 -7.542 1.00 80.69 90 GLY A CA 1
ATOM 710 C C . GLY A 1 90 ? 3.467 7.894 -7.793 1.00 80.69 90 GLY A C 1
ATOM 711 O O . GLY A 1 90 ? 2.965 7.860 -8.924 1.00 80.69 90 GLY A O 1
ATOM 712 N N . PRO A 1 91 ? 2.820 8.473 -6.769 1.00 77.75 91 PRO A N 1
ATOM 713 C CA . PRO A 1 91 ? 1.543 9.151 -6.951 1.00 77.75 91 PRO A CA 1
ATOM 714 C C . PRO A 1 91 ? 1.675 10.457 -7.768 1.00 77.75 91 PRO A C 1
ATOM 716 O O . PRO A 1 91 ? 2.776 10.898 -8.103 1.00 77.75 91 PRO A O 1
ATOM 719 N N . ASN A 1 92 ? 0.544 11.081 -8.128 1.00 75.62 92 ASN A N 1
ATOM 720 C CA . ASN A 1 92 ? 0.545 12.390 -8.813 1.00 75.62 92 ASN A CA 1
ATOM 721 C C . ASN A 1 92 ? 1.187 13.492 -7.943 1.00 75.62 92 ASN A C 1
ATOM 723 O O . ASN A 1 92 ? 1.406 13.271 -6.757 1.00 75.62 92 ASN A O 1
ATOM 727 N N . ASP A 1 93 ? 1.493 14.662 -8.517 1.00 76.56 93 ASP A N 1
ATOM 728 C CA . ASP A 1 93 ? 2.254 15.723 -7.822 1.00 76.56 93 ASP A CA 1
ATOM 729 C C . ASP A 1 93 ? 1.607 16.150 -6.518 1.00 76.56 93 ASP A C 1
ATOM 731 O O . ASP A 1 93 ? 2.253 16.166 -5.476 1.00 76.56 93 ASP A O 1
ATOM 735 N N . GLN A 1 94 ? 0.306 16.414 -6.556 1.00 74.94 94 GLN A N 1
ATOM 736 C CA . GLN A 1 94 ? -0.419 16.856 -5.378 1.00 74.94 94 GLN A CA 1
ATOM 737 C C . GLN A 1 94 ? -0.362 15.817 -4.251 1.00 74.94 94 GLN A C 1
ATOM 739 O O . GLN A 1 94 ? -0.093 16.149 -3.099 1.00 74.94 94 GLN A O 1
ATOM 744 N N . PHE A 1 95 ? -0.569 14.543 -4.575 1.00 74.12 95 PHE A N 1
ATOM 745 C CA . PHE A 1 95 ? -0.559 13.477 -3.583 1.00 74.12 95 PHE A CA 1
ATOM 746 C C . PHE A 1 95 ? 0.855 13.098 -3.134 1.00 74.12 95 PHE A C 1
ATOM 748 O O . PHE A 1 95 ? 1.033 12.726 -1.980 1.00 74.12 95 PHE A O 1
ATOM 755 N N . LEU A 1 96 ? 1.863 13.242 -3.998 1.00 76.31 96 LEU A N 1
ATOM 756 C CA . LEU A 1 96 ? 3.267 13.135 -3.612 1.00 76.31 96 LEU A CA 1
ATOM 757 C C . LEU A 1 96 ? 3.610 14.213 -2.577 1.00 76.31 96 LEU A C 1
ATOM 759 O O . LEU A 1 96 ? 4.110 13.880 -1.509 1.00 76.31 96 LEU A O 1
ATOM 763 N N . THR A 1 97 ? 3.246 15.474 -2.832 1.00 80.62 97 THR A N 1
ATOM 764 C CA . THR A 1 97 ? 3.423 16.571 -1.868 1.00 80.62 97 THR A CA 1
ATOM 765 C C . THR A 1 97 ? 2.731 16.273 -0.543 1.00 80.62 97 THR A C 1
ATOM 767 O O . THR A 1 97 ? 3.313 16.489 0.519 1.00 80.62 97 THR A O 1
ATOM 770 N N . HIS A 1 98 ? 1.505 15.745 -0.577 1.00 81.69 98 HIS A N 1
ATOM 771 C CA . HIS A 1 98 ? 0.809 15.347 0.643 1.00 81.69 98 HIS A CA 1
ATOM 772 C C . HIS A 1 98 ? 1.535 14.218 1.375 1.00 81.69 98 HIS A C 1
ATOM 774 O O . HIS A 1 98 ? 1.761 14.362 2.570 1.00 81.69 98 HIS A O 1
ATOM 780 N N . ALA A 1 99 ? 1.951 13.153 0.686 1.00 79.00 99 ALA A N 1
ATOM 781 C CA . ALA A 1 99 ? 2.679 12.043 1.296 1.00 79.00 99 ALA A CA 1
ATOM 782 C C . ALA A 1 99 ? 3.975 12.521 1.969 1.00 79.00 99 ALA A C 1
ATOM 784 O O . ALA A 1 99 ? 4.158 12.266 3.153 1.00 79.00 99 ALA A O 1
ATOM 785 N N . LEU A 1 100 ? 4.797 13.313 1.271 1.00 81.69 100 LEU A N 1
ATOM 786 C CA . LEU A 1 100 ? 6.027 13.905 1.821 1.00 81.69 100 LEU A CA 1
ATOM 787 C C . LEU A 1 100 ? 5.748 14.822 3.023 1.00 81.69 100 LEU A C 1
ATOM 789 O O . LEU A 1 100 ? 6.516 14.881 3.981 1.00 81.69 100 LEU A O 1
ATOM 793 N N . SER A 1 101 ? 4.620 15.532 3.008 1.00 81.31 101 SER A N 1
ATOM 794 C CA . SER A 1 101 ? 4.218 16.357 4.149 1.00 81.31 101 SER A CA 1
ATOM 795 C C . SER A 1 101 ? 3.775 15.511 5.348 1.00 81.31 101 SER A C 1
ATOM 797 O O . SER A 1 101 ? 4.021 15.898 6.490 1.00 81.31 101 SER A O 1
ATOM 799 N N . VAL A 1 102 ? 3.134 14.358 5.119 1.00 80.00 102 VAL A N 1
ATOM 800 C CA . VAL A 1 102 ? 2.851 13.388 6.187 1.00 80.00 102 VAL A CA 1
ATOM 801 C C . VAL A 1 102 ? 4.170 12.825 6.731 1.00 80.00 102 VAL A C 1
ATOM 803 O O . VAL A 1 102 ? 4.344 12.819 7.946 1.00 80.00 102 VAL A O 1
ATOM 806 N N . GLU A 1 103 ? 5.129 12.459 5.875 1.00 85.50 103 GLU A N 1
ATOM 807 C CA . GLU A 1 103 ? 6.462 12.006 6.309 1.00 85.50 103 GLU A CA 1
ATOM 808 C C . GLU A 1 103 ? 7.129 13.033 7.228 1.00 85.50 103 GLU A C 1
ATOM 810 O O . GLU A 1 103 ? 7.551 12.701 8.334 1.00 85.50 103 GLU A O 1
ATOM 815 N N . SER A 1 104 ? 7.137 14.308 6.823 1.00 84.19 104 SER A N 1
ATOM 816 C CA . SER A 1 104 ? 7.680 15.396 7.641 1.00 84.19 104 SER A CA 1
ATOM 817 C C . SER A 1 104 ? 6.922 15.591 8.956 1.00 84.19 104 SER A C 1
ATOM 819 O O . SER A 1 104 ? 7.545 15.915 9.965 1.00 84.19 104 SER A O 1
ATOM 821 N N . ARG A 1 105 ? 5.593 15.432 8.961 1.00 83.25 105 ARG A N 1
ATOM 822 C CA . ARG A 1 105 ? 4.756 15.628 10.154 1.00 83.25 105 ARG A CA 1
ATOM 823 C C . ARG A 1 105 ? 4.946 14.523 11.190 1.00 83.25 105 ARG A C 1
ATOM 825 O O . ARG A 1 105 ? 4.870 14.806 12.382 1.00 83.25 105 ARG A O 1
ATOM 832 N N . PHE A 1 106 ? 5.144 13.287 10.741 1.00 81.56 106 PHE A N 1
ATOM 833 C CA . PHE A 1 106 ? 5.243 12.112 11.611 1.00 81.56 106 PHE A CA 1
ATOM 834 C C . PHE A 1 106 ? 6.681 11.600 11.786 1.00 81.56 106 PHE A C 1
ATOM 836 O O . PHE A 1 106 ? 6.908 10.716 12.608 1.00 81.56 106 PHE A O 1
ATOM 843 N N . GLY A 1 107 ? 7.654 12.170 11.067 1.00 83.88 107 GLY A N 1
ATOM 844 C CA . GLY A 1 107 ? 9.063 11.784 11.148 1.00 83.88 107 GLY A CA 1
ATOM 845 C C . GLY A 1 107 ? 9.326 10.367 10.636 1.00 83.88 107 GLY A C 1
ATOM 846 O O . GLY A 1 107 ? 10.173 9.666 11.184 1.00 83.88 107 GLY A O 1
ATOM 847 N N . GLU A 1 108 ? 8.584 9.918 9.622 1.00 85.06 108 GLU A N 1
ATOM 848 C CA . GLU A 1 108 ? 8.656 8.544 9.120 1.00 85.06 108 GLU A CA 1
ATOM 849 C C . GLU A 1 108 ? 8.662 8.473 7.593 1.00 85.06 108 GLU A C 1
ATOM 851 O O . GLU A 1 108 ? 8.192 9.380 6.919 1.00 85.06 108 GLU A O 1
ATOM 856 N N . THR A 1 109 ? 9.130 7.349 7.052 1.00 86.25 109 THR A N 1
ATOM 857 C CA . THR A 1 109 ? 9.013 7.035 5.623 1.00 86.25 109 THR A CA 1
ATOM 858 C C . THR A 1 109 ? 7.666 6.381 5.318 1.00 86.25 109 THR A C 1
ATOM 860 O O . THR A 1 109 ? 7.333 5.332 5.878 1.00 86.25 109 THR A O 1
ATOM 863 N N . ILE A 1 110 ? 6.938 6.966 4.373 1.00 86.50 110 ILE A N 1
ATOM 864 C CA . ILE A 1 110 ? 5.657 6.505 3.829 1.00 86.50 110 ILE A CA 1
ATOM 865 C C . ILE A 1 110 ? 5.847 5.981 2.407 1.00 86.50 110 ILE A C 1
ATOM 867 O O . ILE A 1 110 ? 5.281 4.941 2.055 1.00 86.50 110 ILE A O 1
ATOM 871 N N . LEU A 1 111 ? 6.658 6.679 1.603 1.00 89.75 111 LEU A N 1
ATOM 872 C CA . LEU A 1 111 ? 7.008 6.283 0.243 1.00 89.75 111 LEU A CA 1
ATOM 873 C C . LEU A 1 111 ? 8.461 5.809 0.194 1.00 89.75 111 LEU A C 1
ATOM 875 O O . LEU A 1 111 ? 9.407 6.589 0.225 1.00 89.75 111 LEU A O 1
ATOM 879 N N . TYR A 1 112 ? 8.635 4.498 0.083 1.00 92.50 112 TYR A N 1
ATOM 880 C CA . TYR A 1 112 ? 9.947 3.867 0.039 1.00 92.50 112 TYR A CA 1
ATOM 881 C C . TYR A 1 112 ? 10.503 3.924 -1.392 1.00 92.50 112 TYR A C 1
ATOM 883 O O . TYR A 1 112 ? 9.923 3.358 -2.324 1.00 92.50 112 TYR A O 1
ATOM 891 N N . GLY A 1 113 ? 11.622 4.629 -1.561 1.00 92.62 113 GLY A N 1
ATOM 892 C CA . GLY A 1 113 ? 12.315 4.781 -2.841 1.00 92.62 113 GLY A CA 1
ATOM 893 C C . GLY A 1 113 ? 12.999 3.493 -3.311 1.00 92.62 113 GLY A C 1
ATOM 894 O O . GLY A 1 113 ? 13.547 2.743 -2.503 1.00 92.62 113 GLY A O 1
ATOM 895 N N . LEU A 1 114 ? 12.974 3.253 -4.624 1.00 94.50 114 LEU A N 1
ATOM 896 C CA . LEU A 1 114 ? 13.557 2.083 -5.286 1.00 94.50 114 LEU A CA 1
ATOM 897 C C . LEU A 1 114 ? 14.583 2.512 -6.350 1.00 94.50 114 LEU A C 1
ATOM 899 O O . LEU A 1 114 ? 14.200 2.940 -7.437 1.00 94.50 114 LEU A O 1
ATOM 903 N N . GLU A 1 115 ? 15.876 2.381 -6.053 1.00 93.81 115 GLU A N 1
ATOM 904 C CA . GLU A 1 115 ? 16.982 2.792 -6.943 1.00 93.81 115 GLU A CA 1
ATOM 905 C C . GLU A 1 115 ? 17.671 1.613 -7.627 1.00 93.81 115 GLU A C 1
ATOM 907 O O . GLU A 1 115 ? 18.118 1.721 -8.767 1.00 93.81 115 GLU A O 1
ATOM 912 N N . SER A 1 116 ? 17.766 0.472 -6.943 1.00 96.12 116 SER A N 1
ATOM 913 C CA . SER A 1 116 ? 18.399 -0.739 -7.468 1.00 96.12 116 SER A CA 1
ATOM 914 C C . SER A 1 116 ? 17.669 -2.000 -7.000 1.00 96.12 116 SER A C 1
ATOM 916 O O . SER A 1 116 ? 17.017 -1.972 -5.955 1.00 96.12 116 SER A O 1
ATOM 918 N N . PRO A 1 117 ? 17.785 -3.137 -7.714 1.00 97.00 117 PRO A N 1
ATOM 919 C CA . PRO A 1 117 ? 17.190 -4.399 -7.276 1.00 97.00 117 PRO A CA 1
ATOM 920 C C . PRO A 1 117 ? 17.638 -4.840 -5.877 1.00 97.00 117 PRO A C 1
ATOM 922 O O . PRO A 1 117 ? 16.833 -5.386 -5.129 1.00 97.00 117 PRO A O 1
ATOM 925 N N . THR A 1 118 ? 18.899 -4.603 -5.504 1.00 97.88 118 THR A N 1
ATOM 926 C CA . THR A 1 118 ? 19.415 -4.930 -4.164 1.00 97.88 118 THR A CA 1
ATOM 927 C C . THR A 1 118 ? 18.718 -4.092 -3.099 1.00 97.88 118 THR A C 1
ATOM 929 O O . THR A 1 118 ? 18.101 -4.653 -2.194 1.00 97.88 118 THR A O 1
ATOM 932 N N . GLN A 1 119 ? 18.711 -2.767 -3.273 1.00 97.06 119 GLN A N 1
ATOM 933 C CA . GLN A 1 119 ? 18.028 -1.851 -2.359 1.00 97.06 119 GLN A CA 1
ATOM 934 C C . GLN A 1 119 ? 16.520 -2.138 -2.306 1.00 97.06 119 GLN A C 1
ATOM 936 O O . GLN A 1 119 ? 15.924 -2.119 -1.237 1.00 97.06 119 GLN A O 1
ATOM 941 N N . ALA A 1 120 ? 15.886 -2.484 -3.430 1.00 97.38 120 ALA A N 1
ATOM 942 C CA . ALA A 1 120 ? 14.469 -2.831 -3.468 1.00 97.38 120 ALA A CA 1
ATOM 943 C C . ALA A 1 120 ? 14.134 -4.023 -2.554 1.00 97.38 120 ALA A C 1
ATOM 945 O O . ALA A 1 120 ? 13.129 -3.994 -1.847 1.00 97.38 120 ALA A O 1
ATOM 946 N N . ARG A 1 121 ? 14.992 -5.052 -2.507 1.00 98.31 121 ARG A N 1
ATOM 947 C CA . ARG A 1 121 ? 14.817 -6.185 -1.580 1.00 98.31 121 ARG A CA 1
ATOM 948 C C . ARG A 1 121 ? 15.013 -5.763 -0.126 1.00 98.31 121 ARG A C 1
ATOM 950 O O . ARG A 1 121 ? 14.281 -6.228 0.742 1.00 98.31 121 ARG A O 1
ATOM 957 N N . GLU A 1 122 ? 15.970 -4.881 0.146 1.00 98.19 122 GLU A N 1
ATOM 958 C CA . GLU A 1 122 ? 16.189 -4.324 1.488 1.00 98.19 122 GLU A CA 1
ATOM 959 C C . GLU A 1 122 ? 14.977 -3.516 1.966 1.00 98.19 122 GLU A C 1
ATOM 961 O O . GLU A 1 122 ? 14.514 -3.726 3.085 1.00 98.19 122 GLU A O 1
ATOM 966 N N . GLN A 1 123 ? 14.382 -2.689 1.100 1.00 97.88 123 GLN A N 1
ATOM 967 C CA . GLN A 1 123 ? 13.150 -1.957 1.415 1.00 97.88 123 GLN A CA 1
ATOM 968 C C . GLN A 1 123 ? 11.983 -2.903 1.723 1.00 97.88 123 GLN A C 1
ATOM 970 O O . GLN A 1 123 ? 11.201 -2.651 2.639 1.00 97.88 123 GLN A O 1
ATOM 975 N N . VAL A 1 124 ? 11.875 -4.027 1.006 1.00 98.25 124 VAL A N 1
ATOM 976 C CA . VAL A 1 124 ? 10.864 -5.058 1.293 1.00 98.25 124 VAL A CA 1
ATOM 977 C C . VAL A 1 124 ? 11.074 -5.699 2.668 1.00 98.25 124 VAL A C 1
ATOM 979 O O . VAL A 1 124 ? 10.109 -5.870 3.415 1.00 98.25 124 VAL A O 1
ATOM 982 N N . LYS A 1 125 ? 12.320 -6.017 3.036 1.00 98.50 125 LYS A N 1
ATOM 983 C CA . LYS A 1 125 ? 12.647 -6.542 4.372 1.00 98.50 125 LYS A CA 1
ATOM 984 C C . LYS A 1 125 ? 12.327 -5.526 5.466 1.00 98.50 125 LYS A C 1
ATOM 986 O O . LYS A 1 125 ? 11.691 -5.883 6.452 1.00 98.50 125 LYS A O 1
ATOM 991 N N . LEU A 1 126 ? 12.657 -4.255 5.248 1.00 97.31 126 LEU 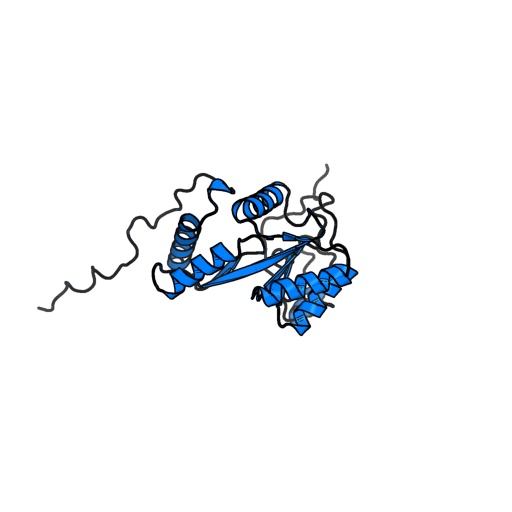A N 1
ATOM 992 C CA . LEU A 1 126 ? 12.351 -3.179 6.186 1.00 97.31 126 LEU A CA 1
ATOM 993 C C . LEU A 1 126 ? 10.841 -3.062 6.448 1.00 97.31 126 LEU A C 1
ATOM 995 O O . LEU A 1 126 ? 10.409 -2.987 7.598 1.00 97.31 126 LEU A O 1
ATOM 999 N N . VAL A 1 127 ? 10.005 -3.061 5.402 1.00 96.44 127 VAL A N 1
ATOM 1000 C CA . VAL A 1 127 ? 8.545 -2.981 5.602 1.00 96.44 127 VAL A CA 1
ATOM 1001 C C . VAL A 1 127 ? 7.977 -4.263 6.218 1.00 96.44 127 VAL A C 1
ATOM 1003 O O . VAL A 1 127 ? 7.014 -4.195 6.983 1.00 96.44 127 VAL A O 1
ATOM 1006 N N . PHE A 1 128 ? 8.581 -5.424 5.950 1.00 97.75 128 PHE A N 1
ATOM 1007 C CA . PHE A 1 128 ? 8.230 -6.674 6.625 1.00 97.75 128 PHE A CA 1
ATOM 1008 C C . PHE A 1 128 ? 8.493 -6.598 8.134 1.00 97.75 128 PHE A C 1
ATOM 1010 O O . PHE A 1 128 ? 7.602 -6.920 8.920 1.00 97.75 128 PHE A O 1
ATOM 1017 N N . GLU A 1 129 ? 9.673 -6.121 8.536 1.00 97.31 129 GLU A N 1
ATOM 1018 C CA . GLU A 1 129 ? 10.060 -5.926 9.940 1.00 97.31 129 GLU A CA 1
ATOM 1019 C C . GLU A 1 129 ? 9.147 -4.919 10.650 1.00 97.31 129 GLU A C 1
ATOM 1021 O O . GLU A 1 129 ? 8.769 -5.122 11.803 1.00 97.31 129 GLU A O 1
ATOM 1026 N N . LYS A 1 130 ? 8.692 -3.883 9.933 1.00 95.19 130 LYS A N 1
ATOM 1027 C CA . LYS A 1 130 ? 7.667 -2.936 10.407 1.00 95.19 130 LYS A CA 1
ATOM 1028 C C . LYS A 1 130 ? 6.256 -3.538 10.512 1.00 95.19 130 LYS A C 1
ATOM 1030 O O . LYS A 1 130 ? 5.341 -2.876 10.997 1.00 95.19 130 LYS A O 1
ATOM 1035 N N . GLY A 1 131 ? 6.055 -4.777 10.063 1.00 95.19 131 GLY A N 1
ATOM 1036 C CA . GLY A 1 131 ? 4.802 -5.519 10.202 1.00 95.19 131 GLY A CA 1
ATOM 1037 C C . GLY A 1 131 ? 3.809 -5.356 9.049 1.00 95.19 131 GLY A C 1
ATOM 1038 O O . GLY A 1 131 ? 2.694 -5.885 9.142 1.00 95.19 131 GLY A O 1
ATOM 1039 N N . PHE A 1 132 ? 4.184 -4.686 7.952 1.00 96.44 132 PHE A N 1
ATOM 1040 C CA . PHE A 1 132 ? 3.309 -4.548 6.787 1.00 96.44 132 PHE A CA 1
ATOM 1041 C C . PHE A 1 132 ? 2.966 -5.914 6.180 1.00 96.44 132 PHE A C 1
ATOM 1043 O O . PHE A 1 132 ? 3.785 -6.831 6.120 1.00 96.44 132 PHE A O 1
ATOM 1050 N N . LYS A 1 133 ? 1.721 -6.048 5.709 1.00 96.12 133 LYS A N 1
ATOM 1051 C CA . LYS A 1 133 ? 1.214 -7.256 5.022 1.00 96.12 133 LYS A CA 1
ATOM 1052 C C . LYS A 1 133 ? 0.964 -7.039 3.535 1.00 96.12 133 LYS A C 1
ATOM 1054 O O . LYS A 1 133 ? 0.735 -7.999 2.798 1.00 96.12 133 LYS A O 1
ATOM 1059 N N . PHE A 1 134 ? 1.019 -5.783 3.106 1.00 97.19 134 PHE A N 1
ATOM 1060 C CA . PHE A 1 134 ? 0.742 -5.367 1.745 1.00 97.19 134 PHE A CA 1
ATOM 1061 C C . PHE A 1 134 ? 1.774 -4.333 1.301 1.00 97.19 134 PHE A C 1
ATOM 1063 O O . PHE A 1 134 ? 2.167 -3.461 2.077 1.00 97.19 134 PHE A O 1
ATOM 1070 N N . ILE A 1 135 ? 2.165 -4.409 0.037 1.00 96.88 135 ILE A N 1
ATOM 1071 C CA . ILE A 1 135 ? 2.969 -3.403 -0.652 1.00 96.88 135 ILE A CA 1
ATOM 1072 C C . ILE A 1 135 ? 2.168 -2.918 -1.851 1.00 96.88 135 ILE A C 1
ATOM 1074 O O . ILE A 1 135 ? 1.533 -3.712 -2.544 1.00 96.88 135 ILE A O 1
ATOM 1078 N N . LYS A 1 136 ? 2.221 -1.617 -2.118 1.00 94.81 136 LYS A N 1
ATOM 1079 C CA . LYS A 1 136 ? 1.746 -1.029 -3.362 1.00 94.81 136 LYS A CA 1
ATOM 1080 C C . LYS A 1 136 ? 2.927 -0.493 -4.154 1.00 94.81 136 LYS A C 1
ATOM 1082 O O . LYS A 1 136 ? 3.698 0.299 -3.624 1.00 94.81 136 LYS A O 1
ATOM 1087 N N . ILE A 1 137 ? 3.003 -0.861 -5.428 1.00 93.31 137 ILE A N 1
ATOM 1088 C CA . ILE A 1 137 ? 3.978 -0.309 -6.373 1.00 93.31 137 ILE A CA 1
ATOM 1089 C C . ILE A 1 137 ? 3.301 0.539 -7.452 1.00 93.31 137 ILE A C 1
ATOM 1091 O O . ILE A 1 137 ? 2.196 0.222 -7.902 1.00 93.31 137 ILE A O 1
ATOM 1095 N N . TRP A 1 138 ? 3.971 1.606 -7.887 1.00 90.31 138 TRP A N 1
ATOM 1096 C CA . TRP A 1 138 ? 3.574 2.403 -9.053 1.00 90.31 138 TRP A CA 1
ATOM 1097 C C . TRP A 1 138 ? 4.467 2.067 -10.244 1.00 90.31 138 TRP A C 1
ATOM 1099 O O . TRP A 1 138 ? 5.673 2.267 -10.173 1.00 90.31 138 TRP A O 1
ATOM 1109 N N . VAL A 1 139 ? 3.877 1.540 -11.321 1.00 84.19 139 VAL A N 1
ATOM 1110 C CA . VAL A 1 139 ? 4.623 1.000 -12.479 1.00 84.19 139 VAL A CA 1
ATOM 1111 C C . VAL A 1 139 ? 4.394 1.757 -13.783 1.00 84.19 139 VAL A C 1
ATOM 1113 O O . VAL A 1 139 ? 5.083 1.486 -14.764 1.00 84.19 139 VAL A O 1
ATOM 1116 N N . ASP A 1 140 ? 3.419 2.663 -13.834 1.00 77.25 140 ASP A N 1
ATOM 1117 C CA . ASP A 1 140 ? 3.220 3.544 -14.984 1.00 77.25 140 ASP A CA 1
ATOM 1118 C C . ASP A 1 140 ? 3.945 4.884 -14.806 1.00 77.25 140 ASP A C 1
ATOM 1120 O O . ASP A 1 140 ? 4.313 5.291 -13.706 1.00 77.25 140 ASP A O 1
ATOM 1124 N N . ASP A 1 141 ? 4.187 5.549 -15.932 1.00 74.00 141 ASP A N 1
ATOM 1125 C CA . ASP A 1 141 ? 4.854 6.850 -16.025 1.00 74.00 141 ASP A CA 1
ATOM 1126 C C . ASP A 1 141 ? 3.855 8.022 -15.968 1.00 74.00 141 ASP A C 1
ATOM 1128 O O . ASP A 1 141 ? 4.211 9.171 -16.246 1.00 74.00 141 ASP A O 1
ATOM 1132 N N . ARG A 1 142 ? 2.575 7.732 -15.680 1.00 73.88 142 ARG A N 1
ATOM 1133 C CA . ARG A 1 142 ? 1.450 8.681 -15.726 1.00 73.88 142 ARG A CA 1
ATOM 1134 C C . ARG A 1 142 ? 1.451 9.560 -16.979 1.00 73.88 142 ARG A C 1
ATOM 1136 O O . ARG A 1 142 ? 1.305 10.782 -16.909 1.00 73.88 142 ARG A O 1
ATOM 1143 N N . GLY A 1 143 ? 1.661 8.943 -18.139 1.00 67.31 143 GLY A N 1
ATOM 1144 C CA . GLY A 1 143 ? 1.658 9.644 -19.417 1.00 67.31 143 GLY A CA 1
ATOM 1145 C C . GLY A 1 143 ? 2.921 10.467 -19.685 1.00 67.31 143 GLY A C 1
ATOM 1146 O O . GLY A 1 143 ? 2.884 11.300 -20.593 1.00 67.31 143 GLY A O 1
ATOM 1147 N N . GLY A 1 144 ? 4.006 10.209 -18.952 1.00 70.44 144 GLY A N 1
ATOM 1148 C CA . GLY A 1 144 ? 5.317 10.856 -19.076 1.00 70.44 144 GLY A CA 1
ATOM 1149 C C . GLY A 1 144 ? 5.644 11.851 -17.956 1.00 70.44 144 GLY A C 1
ATOM 1150 O O . GLY A 1 144 ? 6.695 12.478 -17.994 1.00 70.44 144 GLY A O 1
ATOM 1151 N N . SER A 1 145 ? 4.760 12.011 -16.966 1.00 68.00 145 SER A N 1
ATOM 1152 C CA . SER A 1 145 ? 4.960 12.922 -15.823 1.00 68.00 145 SER A CA 1
ATOM 1153 C C . SER A 1 145 ? 5.703 12.281 -14.643 1.00 68.00 145 SER A C 1
ATOM 1155 O O . SER A 1 145 ? 6.024 12.963 -13.664 1.00 68.00 145 SER A O 1
ATOM 1157 N N . ARG A 1 146 ? 5.963 10.969 -14.710 1.00 75.38 146 ARG A N 1
ATOM 1158 C CA . ARG A 1 146 ? 6.659 10.187 -13.683 1.00 75.38 146 ARG A CA 1
ATOM 1159 C C . ARG A 1 146 ? 7.702 9.262 -14.283 1.00 75.38 146 ARG A C 1
ATOM 1161 O O . ARG A 1 146 ? 7.545 8.789 -15.404 1.00 75.38 146 ARG A O 1
ATOM 1168 N N . ALA A 1 147 ? 8.737 8.949 -13.509 1.00 78.44 147 ALA A N 1
ATOM 1169 C CA . ALA A 1 147 ? 9.661 7.886 -13.885 1.00 78.44 147 ALA A CA 1
ATOM 1170 C C . ALA A 1 147 ? 8.978 6.520 -13.721 1.00 78.44 147 ALA A C 1
ATOM 1172 O O . ALA A 1 147 ? 8.404 6.219 -12.671 1.00 78.44 147 ALA A O 1
ATOM 1173 N N . LYS A 1 148 ? 9.058 5.692 -14.764 1.00 82.56 148 LYS A N 1
ATOM 1174 C CA . LYS A 1 148 ? 8.529 4.328 -14.757 1.00 82.56 148 LYS A CA 1
ATOM 1175 C C . LYS A 1 148 ? 9.353 3.454 -13.809 1.00 82.56 148 LYS A C 1
ATOM 1177 O O . LYS A 1 148 ? 10.581 3.471 -13.872 1.00 82.56 148 LYS A O 1
ATOM 1182 N N . LEU A 1 149 ? 8.697 2.645 -12.977 1.00 86.56 149 LEU A N 1
ATOM 1183 C CA . LEU A 1 149 ? 9.389 1.600 -12.221 1.00 86.56 149 LEU A CA 1
ATOM 1184 C C . LEU A 1 149 ? 9.845 0.499 -13.185 1.00 86.56 149 LEU A C 1
ATOM 1186 O O . LEU A 1 149 ? 9.024 -0.077 -13.905 1.00 86.56 149 LEU A O 1
ATOM 1190 N N . SER A 1 150 ? 11.151 0.235 -13.225 1.00 88.19 150 SER A N 1
ATOM 1191 C CA . SER A 1 150 ? 11.718 -0.707 -14.190 1.00 88.19 150 SER A CA 1
ATOM 1192 C C . SER A 1 150 ? 11.312 -2.161 -13.888 1.00 88.19 150 SER A C 1
ATOM 1194 O O . SER A 1 150 ? 11.010 -2.489 -12.731 1.00 88.19 150 SER A O 1
ATOM 1196 N N . PRO A 1 151 ? 11.331 -3.052 -14.899 1.00 87.50 151 PRO A N 1
ATOM 1197 C CA . PRO A 1 151 ? 11.099 -4.479 -14.708 1.00 87.50 151 PRO A CA 1
ATOM 1198 C C . PRO A 1 151 ? 11.959 -5.149 -13.653 1.00 87.50 151 PRO A C 1
ATOM 1200 O O . PRO A 1 151 ? 11.458 -5.946 -12.859 1.00 87.50 151 PRO A O 1
ATOM 1203 N N . GLU A 1 152 ? 13.232 -4.789 -13.593 1.00 90.88 152 GLU A N 1
ATOM 1204 C CA . GLU A 1 152 ? 14.183 -5.333 -12.632 1.00 90.88 152 GLU A CA 1
ATOM 1205 C C . GLU A 1 152 ? 13.791 -4.945 -11.200 1.00 90.88 152 GLU A C 1
ATOM 1207 O O . GLU A 1 152 ? 13.866 -5.774 -10.291 1.00 90.88 152 GLU A O 1
ATOM 1212 N N . LEU A 1 153 ? 13.317 -3.709 -11.002 1.00 92.88 153 LEU A N 1
ATOM 1213 C CA . LEU A 1 153 ? 12.902 -3.206 -9.695 1.00 92.88 153 LEU A CA 1
ATOM 1214 C C . LEU A 1 153 ? 11.593 -3.836 -9.223 1.00 92.88 153 LEU A C 1
ATOM 1216 O O . LEU A 1 153 ? 11.550 -4.361 -8.109 1.00 92.88 153 LEU A O 1
ATOM 1220 N N . TYR A 1 154 ? 10.533 -3.838 -10.045 1.00 91.19 154 TYR A N 1
ATOM 1221 C CA . TYR A 1 154 ? 9.279 -4.459 -9.605 1.00 91.19 154 TYR A CA 1
ATOM 1222 C C . TYR A 1 154 ? 9.437 -5.970 -9.402 1.00 91.19 154 TYR A C 1
ATOM 1224 O O . TYR A 1 154 ? 8.850 -6.516 -8.471 1.00 91.19 154 TYR A O 1
ATOM 1232 N N . THR A 1 155 ? 10.268 -6.647 -10.204 1.00 91.75 155 THR A N 1
ATOM 1233 C CA . THR A 1 155 ? 10.530 -8.087 -10.038 1.00 91.75 155 THR A CA 1
ATOM 1234 C C . THR A 1 155 ? 11.259 -8.347 -8.724 1.00 91.75 155 THR A C 1
ATOM 1236 O O . THR A 1 155 ? 10.867 -9.232 -7.966 1.00 91.75 155 THR A O 1
ATOM 1239 N N . ALA A 1 156 ? 12.259 -7.524 -8.389 1.00 95.31 156 ALA A N 1
ATOM 1240 C CA . ALA A 1 156 ? 12.965 -7.628 -7.118 1.00 95.31 156 ALA A CA 1
ATOM 1241 C C . ALA A 1 156 ? 12.037 -7.447 -5.907 1.00 95.31 156 ALA A C 1
ATOM 1243 O O . ALA A 1 156 ? 12.133 -8.230 -4.957 1.00 95.31 156 ALA A O 1
ATOM 1244 N N . VAL A 1 157 ? 11.122 -6.470 -5.970 1.00 95.94 157 VAL A N 1
ATOM 1245 C CA . VAL A 1 157 ? 10.108 -6.248 -4.929 1.00 95.94 157 VAL A CA 1
ATOM 1246 C C . VAL A 1 157 ? 9.190 -7.458 -4.795 1.00 95.94 157 VAL A C 1
ATOM 1248 O O . VAL A 1 157 ? 9.003 -7.963 -3.690 1.00 95.94 157 VAL A O 1
ATOM 1251 N N . ILE A 1 158 ? 8.618 -7.939 -5.902 1.00 94.19 158 ILE A N 1
ATOM 1252 C CA . ILE A 1 158 ? 7.611 -9.003 -5.852 1.00 94.19 158 ILE A CA 1
ATOM 1253 C C . ILE A 1 158 ? 8.226 -10.334 -5.408 1.00 94.19 158 ILE A C 1
ATOM 1255 O O . ILE A 1 158 ? 7.631 -11.032 -4.587 1.00 94.19 158 ILE A O 1
ATOM 1259 N N . ASP A 1 159 ? 9.426 -10.673 -5.880 1.00 94.62 159 ASP A N 1
ATOM 1260 C CA . ASP A 1 159 ? 10.103 -11.906 -5.473 1.00 94.62 159 ASP A CA 1
ATOM 1261 C C . ASP A 1 159 ? 10.446 -11.919 -3.986 1.00 94.62 159 ASP A C 1
ATOM 1263 O O . ASP A 1 159 ? 10.261 -12.938 -3.320 1.00 94.62 159 ASP A O 1
ATOM 1267 N N . GLU A 1 160 ? 10.940 -10.802 -3.449 1.00 97.69 160 GLU A N 1
ATOM 1268 C CA . GLU A 1 160 ? 11.261 -10.719 -2.025 1.00 97.69 160 GLU A CA 1
ATOM 1269 C C . GLU A 1 160 ? 9.993 -10.700 -1.168 1.00 97.69 160 GLU A C 1
ATOM 1271 O O . GLU A 1 160 ? 9.911 -11.413 -0.168 1.00 97.69 160 GLU A O 1
ATOM 1276 N N . ALA A 1 161 ? 8.960 -9.975 -1.604 1.00 96.81 161 ALA A N 1
ATOM 1277 C CA . ALA A 1 161 ? 7.672 -9.938 -0.924 1.00 96.81 161 ALA A CA 1
ATOM 1278 C C . ALA A 1 161 ? 7.046 -11.336 -0.856 1.00 96.81 161 ALA A C 1
ATOM 1280 O O . ALA A 1 161 ? 6.545 -11.732 0.195 1.00 96.81 161 ALA A O 1
ATOM 1281 N N . ARG A 1 162 ? 7.154 -12.124 -1.935 1.00 94.06 162 ARG A N 1
ATOM 1282 C CA . ARG A 1 162 ? 6.682 -13.514 -1.977 1.00 94.06 162 ARG A CA 1
ATOM 1283 C C . ARG A 1 162 ? 7.369 -14.383 -0.925 1.00 94.06 162 ARG A C 1
ATOM 1285 O O . ARG A 1 162 ? 6.679 -15.118 -0.224 1.00 94.06 162 ARG A O 1
ATOM 1292 N N . LYS A 1 163 ? 8.696 -14.282 -0.773 1.00 96.25 163 LYS A N 1
ATOM 1293 C CA . LYS A 1 163 ? 9.448 -15.036 0.253 1.00 96.25 163 LYS A CA 1
ATOM 1294 C C . LYS A 1 163 ? 9.002 -14.686 1.673 1.00 96.25 163 LYS A C 1
ATOM 1296 O O . LYS A 1 163 ? 9.006 -15.550 2.541 1.00 96.25 163 LYS A O 1
ATOM 1301 N N . LEU A 1 164 ? 8.613 -13.432 1.894 1.00 97.50 164 LEU A N 1
ATOM 1302 C CA . LEU A 1 164 ? 8.178 -12.916 3.193 1.00 97.50 164 LEU A CA 1
ATOM 1303 C C . LEU A 1 164 ? 6.656 -12.998 3.410 1.00 97.50 164 LEU A C 1
ATOM 1305 O O . LEU A 1 164 ? 6.152 -12.559 4.444 1.00 97.50 164 LEU A O 1
ATOM 1309 N N . GLY A 1 165 ? 5.901 -13.544 2.450 1.00 95.69 165 GLY A N 1
ATOM 1310 C CA . GLY A 1 165 ? 4.442 -13.656 2.534 1.00 95.69 165 GLY A CA 1
ATOM 1311 C C . GLY A 1 165 ? 3.695 -12.316 2.460 1.00 95.69 165 GLY A C 1
ATOM 1312 O O . GLY A 1 165 ? 2.561 -12.219 2.931 1.00 95.69 165 GLY A O 1
ATOM 1313 N N . ILE A 1 166 ? 4.309 -11.280 1.885 1.00 97.00 166 ILE A N 1
ATOM 1314 C CA . ILE A 1 166 ? 3.687 -9.974 1.648 1.00 97.00 166 ILE A CA 1
ATOM 1315 C C . ILE A 1 166 ? 2.995 -9.972 0.283 1.00 97.00 166 ILE A C 1
ATOM 1317 O O . ILE A 1 166 ? 3.574 -10.362 -0.732 1.00 97.00 166 ILE A O 1
ATOM 1321 N N . LYS A 1 167 ? 1.755 -9.476 0.237 1.00 95.25 167 LYS A N 1
ATOM 1322 C CA . LYS A 1 167 ? 1.020 -9.315 -1.025 1.00 95.25 167 LYS A CA 1
ATOM 1323 C C . LYS A 1 167 ? 1.383 -7.992 -1.693 1.00 95.25 167 LYS A C 1
ATOM 1325 O O . LYS A 1 167 ? 1.401 -6.952 -1.040 1.00 95.25 167 LYS A O 1
ATOM 1330 N N . VAL A 1 168 ? 1.616 -8.021 -3.002 1.00 94.44 168 VAL A N 1
ATOM 1331 C CA . VAL A 1 168 ? 1.958 -6.827 -3.791 1.00 94.44 168 VAL A CA 1
ATOM 1332 C C . VAL A 1 168 ? 0.800 -6.448 -4.703 1.00 94.44 168 VAL A C 1
ATOM 1334 O O . VAL A 1 168 ? 0.339 -7.273 -5.494 1.00 94.44 168 VAL A O 1
ATOM 1337 N N . PHE A 1 169 ? 0.356 -5.198 -4.612 1.00 93.06 169 PHE A N 1
ATOM 1338 C CA . PHE A 1 169 ? -0.665 -4.605 -5.470 1.00 93.06 169 PHE A CA 1
ATOM 1339 C C . PHE A 1 169 ? -0.065 -3.515 -6.346 1.00 93.06 169 PHE A C 1
ATOM 1341 O O . PHE A 1 169 ? 0.870 -2.817 -5.953 1.00 93.06 169 PHE A O 1
ATOM 1348 N N . VAL A 1 170 ? -0.626 -3.339 -7.534 1.00 89.19 170 VAL A N 1
ATOM 1349 C CA . VAL A 1 170 ? -0.039 -2.471 -8.548 1.00 89.19 170 VAL A CA 1
ATOM 1350 C C . VAL A 1 170 ? -0.978 -1.332 -8.909 1.00 89.19 170 VAL A C 1
ATOM 1352 O O . VAL A 1 170 ? -2.171 -1.525 -9.158 1.00 89.19 170 VAL A O 1
ATOM 1355 N N . HIS A 1 171 ? -0.429 -0.122 -8.960 1.00 87.25 171 HIS A N 1
ATOM 1356 C CA . HIS A 1 171 ? -1.034 0.987 -9.681 1.00 87.25 171 HIS A CA 1
ATOM 1357 C C . HIS A 1 171 ? -0.689 0.852 -11.166 1.00 87.25 171 HIS A C 1
ATOM 1359 O O . HIS A 1 171 ? 0.446 1.115 -11.554 1.00 87.25 171 HIS A O 1
ATOM 1365 N N . GLN A 1 172 ? -1.663 0.422 -11.966 1.00 73.88 172 GLN A N 1
ATOM 1366 C CA . GLN A 1 172 ? -1.552 0.321 -13.418 1.00 73.88 172 GLN A CA 1
ATOM 1367 C C . GLN A 1 172 ? -2.749 1.018 -14.056 1.00 73.88 172 GLN A C 1
ATOM 1369 O O . GLN A 1 172 ? -3.875 0.564 -13.873 1.00 73.88 172 GLN A O 1
ATOM 1374 N N . GLN A 1 173 ? -2.504 2.086 -14.812 1.00 63.91 173 GLN A N 1
ATOM 1375 C CA . GLN A 1 173 ? -3.530 2.789 -15.591 1.00 63.91 173 GLN A CA 1
ATOM 1376 C C . GLN A 1 173 ? -3.503 2.450 -17.089 1.00 63.91 173 GLN A C 1
ATOM 1378 O O . GLN A 1 173 ? -4.484 2.710 -17.780 1.00 63.91 173 GLN A O 1
ATOM 1383 N N . LEU A 1 174 ? -2.417 1.862 -17.604 1.00 60.06 174 LEU A N 1
ATOM 1384 C CA . LEU A 1 174 ? -2.249 1.544 -19.029 1.00 60.06 174 LEU A CA 1
ATOM 1385 C C . LEU A 1 174 ? -2.238 0.032 -19.289 1.00 60.06 174 LEU A C 1
ATOM 1387 O O . LEU A 1 174 ? -1.762 -0.750 -18.468 1.00 60.06 174 LEU A O 1
ATOM 1391 N N . HIS A 1 175 ? -2.745 -0.377 -20.453 1.00 54.34 175 HIS A N 1
ATOM 1392 C CA . HIS A 1 175 ? -2.944 -1.778 -20.848 1.00 54.34 175 HIS A CA 1
ATOM 1393 C C . HIS A 1 175 ? -1.641 -2.582 -21.031 1.00 54.34 175 HIS A C 1
ATOM 1395 O O . HIS A 1 175 ? -1.660 -3.803 -20.938 1.00 54.34 175 HIS A O 1
ATOM 1401 N N . GLN A 1 176 ? -0.497 -1.928 -21.259 1.00 54.53 176 GLN A N 1
ATOM 1402 C CA . GLN A 1 176 ? 0.703 -2.567 -21.833 1.00 54.53 176 GLN A CA 1
ATOM 1403 C C . GLN A 1 176 ? 1.515 -3.492 -20.914 1.00 54.53 176 GLN A C 1
ATOM 1405 O O . GLN A 1 176 ? 2.628 -3.864 -21.268 1.00 54.53 176 GLN A O 1
ATOM 1410 N N . ASN A 1 177 ? 1.006 -3.901 -19.753 1.00 57.84 177 ASN A N 1
ATOM 1411 C CA . ASN A 1 177 ? 1.827 -4.621 -18.784 1.00 57.84 177 ASN A CA 1
ATOM 1412 C C . ASN A 1 177 ? 1.221 -5.962 -18.328 1.00 57.84 177 ASN A C 1
ATOM 1414 O O . ASN A 1 177 ? 1.264 -6.277 -17.141 1.00 57.84 177 ASN A O 1
ATOM 1418 N N . ALA A 1 178 ? 0.740 -6.801 -19.257 1.00 53.50 178 ALA A N 1
ATOM 1419 C CA . ALA A 1 178 ? 0.512 -8.234 -18.985 1.00 53.50 178 ALA A CA 1
ATOM 1420 C C . ALA A 1 178 ? 1.763 -8.909 -18.368 1.00 53.50 178 ALA A C 1
ATOM 1422 O O . ALA A 1 178 ? 1.665 -9.796 -17.525 1.00 53.50 178 ALA A O 1
ATOM 1423 N N . ALA A 1 179 ? 2.954 -8.374 -18.671 1.00 59.25 179 ALA A N 1
ATOM 1424 C CA . ALA A 1 179 ? 4.233 -8.731 -18.058 1.00 59.25 179 ALA A CA 1
ATOM 1425 C C . ALA A 1 179 ? 4.295 -8.595 -16.519 1.00 59.25 179 ALA A C 1
ATOM 1427 O O . ALA A 1 179 ? 5.221 -9.128 -15.915 1.00 59.25 179 ALA A O 1
ATOM 1428 N N . LEU A 1 180 ? 3.348 -7.906 -15.868 1.00 61.84 180 LEU A N 1
ATOM 1429 C CA . LEU A 1 180 ? 3.268 -7.800 -14.402 1.00 61.84 180 LEU A CA 1
ATOM 1430 C C . LEU A 1 180 ? 2.568 -8.997 -13.751 1.00 61.84 180 LEU A C 1
ATOM 1432 O O . LEU A 1 180 ? 2.748 -9.233 -12.560 1.00 61.84 180 LEU A O 1
ATOM 1436 N N . LEU A 1 181 ? 1.828 -9.791 -14.526 1.00 61.62 181 LEU A N 1
ATOM 1437 C CA . LEU A 1 181 ? 1.237 -11.038 -14.041 1.00 61.62 181 LEU A CA 1
ATOM 1438 C C . LEU A 1 181 ? 2.304 -12.122 -13.851 1.00 61.62 181 LEU A C 1
ATOM 1440 O O . LEU A 1 181 ? 2.253 -12.859 -12.870 1.00 61.62 181 LEU A O 1
ATOM 1444 N N . ALA A 1 182 ? 3.306 -12.167 -14.735 1.00 61.41 182 ALA A N 1
ATOM 1445 C CA . ALA A 1 182 ? 4.411 -13.127 -14.685 1.00 61.41 182 ALA A CA 1
ATOM 1446 C C . ALA A 1 182 ? 5.198 -13.128 -13.353 1.00 61.41 182 ALA A C 1
ATOM 1448 O O . ALA A 1 182 ? 5.431 -14.207 -12.809 1.00 61.41 182 ALA A O 1
ATOM 1449 N N . PRO A 1 183 ? 5.565 -11.977 -12.756 1.00 62.03 183 PRO A N 1
ATOM 1450 C CA . PRO A 1 183 ? 6.188 -11.947 -11.440 1.00 62.03 183 PRO A CA 1
ATOM 1451 C C . PRO A 1 183 ? 5.199 -12.203 -10.291 1.00 62.03 183 PRO A C 1
ATOM 1453 O O . PRO A 1 183 ? 5.625 -12.200 -9.149 1.00 62.03 183 PRO A O 1
ATOM 1456 N N . GLY A 1 184 ? 3.904 -12.458 -10.504 1.00 75.50 184 GLY A N 1
ATOM 1457 C CA . GLY A 1 184 ? 2.988 -12.867 -9.425 1.00 75.50 184 GLY A CA 1
ATOM 1458 C C . GLY A 1 184 ? 2.452 -11.717 -8.564 1.00 75.50 184 GLY A C 1
ATOM 1459 O O . GLY A 1 184 ? 2.348 -11.831 -7.339 1.00 75.50 184 GLY A O 1
ATOM 1460 N N . THR A 1 185 ? 2.114 -10.587 -9.185 1.00 82.69 185 THR A N 1
ATOM 1461 C CA . THR A 1 185 ? 1.347 -9.524 -8.515 1.00 82.69 185 THR A CA 1
ATOM 1462 C C . THR A 1 185 ? -0.025 -10.034 -8.076 1.00 82.69 185 THR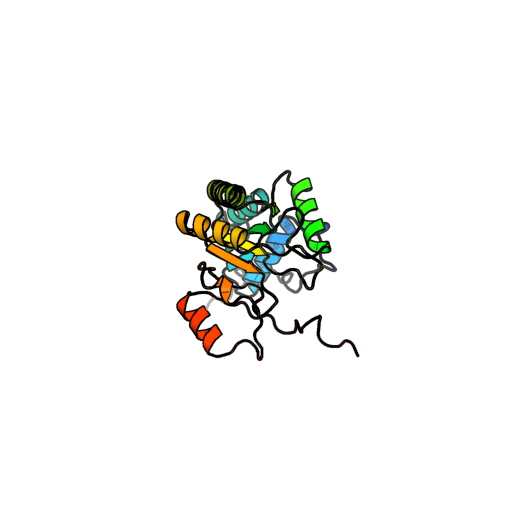 A C 1
ATOM 1464 O O . THR A 1 185 ? -0.658 -10.799 -8.796 1.00 82.69 185 THR A O 1
ATOM 1467 N N . HIS A 1 186 ? -0.526 -9.564 -6.934 1.00 87.75 186 HIS A N 1
ATOM 1468 C CA . HIS A 1 186 ? -1.777 -10.055 -6.344 1.00 87.75 186 HIS A CA 1
ATOM 1469 C C . HIS A 1 186 ? -3.012 -9.237 -6.743 1.00 87.75 186 HIS A C 1
ATOM 1471 O O . HIS A 1 186 ? -4.139 -9.657 -6.484 1.00 87.75 186 HIS A O 1
ATOM 1477 N N . GLY A 1 187 ? -2.830 -8.068 -7.357 1.00 87.56 187 GLY A N 1
ATOM 1478 C CA . GLY A 1 187 ? -3.952 -7.313 -7.896 1.00 87.56 187 GLY A CA 1
ATOM 1479 C C . GLY A 1 187 ? -3.601 -5.934 -8.429 1.00 87.56 187 GLY A C 1
ATOM 1480 O O . GLY A 1 187 ? -2.545 -5.371 -8.132 1.00 87.56 187 GLY A O 1
ATOM 1481 N N . PHE A 1 188 ? -4.531 -5.384 -9.202 1.00 86.50 188 PHE A N 1
ATOM 1482 C CA . PHE A 1 188 ? -4.411 -4.101 -9.885 1.00 86.50 188 PHE A CA 1
ATOM 1483 C C . PHE A 1 188 ? -5.436 -3.124 -9.318 1.00 86.50 188 PHE A C 1
ATOM 1485 O O . PHE A 1 188 ? -6.641 -3.309 -9.482 1.00 86.50 188 PHE A O 1
ATOM 1492 N N . LEU A 1 189 ? -4.962 -2.066 -8.658 1.00 86.88 189 LEU A N 1
ATOM 1493 C CA . LEU A 1 189 ? -5.824 -1.091 -7.974 1.00 86.88 189 LEU A CA 1
ATOM 1494 C C . LEU A 1 189 ? -6.492 -0.100 -8.928 1.00 86.88 189 LEU A C 1
ATOM 1496 O O . LEU A 1 189 ? -7.468 0.547 -8.558 1.00 86.88 189 LEU A O 1
ATOM 1500 N N . HIS A 1 190 ? -5.950 0.047 -10.138 1.00 81.50 190 HIS A N 1
ATOM 1501 C CA . HIS A 1 190 ? -6.548 0.902 -11.157 1.00 81.50 190 HIS A CA 1
ATOM 1502 C C . HIS A 1 190 ? -6.719 0.236 -12.511 1.00 81.50 190 HIS A C 1
ATOM 1504 O O . HIS A 1 190 ? -6.702 0.920 -13.534 1.00 81.50 190 HIS A O 1
ATOM 1510 N N . GLY A 1 191 ? -6.907 -1.085 -12.507 1.00 70.88 191 GLY A N 1
ATOM 1511 C CA . GLY A 1 191 ? -7.048 -1.830 -13.744 1.00 70.88 191 GLY A CA 1
ATOM 1512 C C . GLY A 1 191 ? -8.211 -1.296 -14.577 1.00 70.88 191 GLY A C 1
ATOM 1513 O O . GLY A 1 191 ? -9.328 -1.087 -14.095 1.00 70.88 191 GLY A O 1
ATOM 1514 N N . ARG A 1 192 ? -7.920 -1.035 -15.849 1.00 68.94 192 ARG A N 1
ATOM 1515 C CA . ARG A 1 192 ? -8.930 -0.603 -16.805 1.00 68.94 192 ARG A CA 1
ATOM 1516 C C . ARG A 1 192 ? -9.762 -1.799 -17.242 1.00 68.94 192 ARG A C 1
ATOM 1518 O O . ARG A 1 192 ? -9.222 -2.827 -17.638 1.00 68.94 192 ARG A O 1
ATOM 1525 N N . ILE A 1 193 ? -11.078 -1.621 -17.210 1.00 63.62 193 ILE A N 1
ATOM 1526 C CA . ILE A 1 193 ? -12.022 -2.488 -17.909 1.00 63.62 193 ILE A CA 1
ATOM 1527 C C . ILE A 1 193 ? -12.463 -1.722 -19.155 1.00 63.62 193 ILE A C 1
ATOM 1529 O O . ILE A 1 193 ? -13.059 -0.653 -19.047 1.00 63.62 193 ILE A O 1
ATOM 1533 N N . GLY A 1 194 ? -12.115 -2.237 -20.330 1.00 66.44 194 GLY A N 1
ATOM 1534 C CA . GLY A 1 194 ? -12.404 -1.632 -21.629 1.00 66.44 194 GLY A CA 1
ATOM 1535 C C . GLY A 1 194 ? -12.167 -2.637 -22.754 1.00 66.44 194 GLY A C 1
ATOM 1536 O O . GLY A 1 194 ? -11.965 -3.817 -22.472 1.00 66.44 194 GLY A O 1
ATOM 1537 N N . SER A 1 195 ? -12.149 -2.175 -24.009 1.00 67.38 195 SER A N 1
ATOM 1538 C CA . SER A 1 195 ? -11.850 -3.012 -25.189 1.00 67.38 195 SER A CA 1
ATOM 1539 C C . SER A 1 195 ? -10.563 -3.823 -25.042 1.00 67.38 195 SER A C 1
ATOM 1541 O O . SER A 1 195 ? -10.446 -4.919 -25.581 1.00 67.38 195 SER A O 1
ATOM 1543 N N . ASP A 1 196 ? -9.616 -3.287 -24.277 1.00 67.94 196 ASP A N 1
ATOM 1544 C CA . ASP A 1 196 ? -8.296 -3.872 -24.098 1.00 67.94 196 ASP A CA 1
ATOM 1545 C C . ASP A 1 196 ? -8.299 -5.039 -23.096 1.00 67.94 196 ASP A C 1
ATOM 1547 O O . ASP A 1 196 ? -7.369 -5.839 -23.116 1.00 67.94 196 ASP A O 1
ATOM 1551 N N . LEU A 1 197 ? -9.336 -5.200 -22.257 1.00 74.94 197 LEU A N 1
ATOM 1552 C CA . LEU A 1 197 ? -9.510 -6.380 -21.401 1.00 74.94 197 LEU A CA 1
ATOM 1553 C C . LEU A 1 197 ? -10.175 -7.507 -22.206 1.00 74.94 197 LEU A C 1
ATOM 1555 O O . LEU A 1 197 ? -11.371 -7.769 -22.086 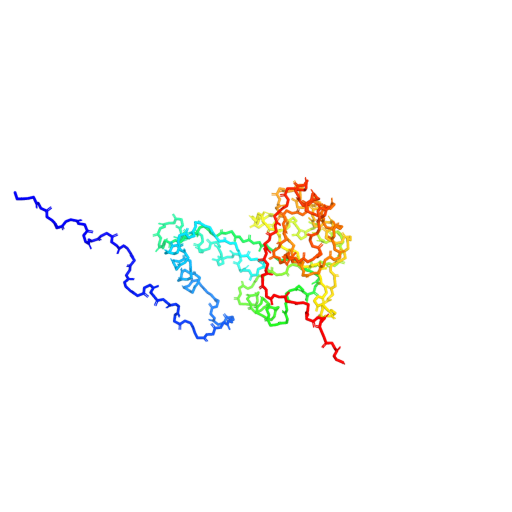1.00 74.94 197 LEU A O 1
ATOM 1559 N N . HIS A 1 198 ? -9.386 -8.165 -23.048 1.00 76.94 198 HIS A N 1
ATOM 1560 C CA . HIS A 1 198 ? -9.829 -9.295 -23.860 1.00 76.94 198 HIS A CA 1
ATOM 1561 C C . HIS A 1 198 ? -9.627 -10.634 -23.134 1.00 76.94 198 HIS A C 1
ATOM 1563 O O . HIS A 1 198 ? -9.032 -10.716 -22.055 1.00 76.94 198 HIS A O 1
ATOM 1569 N N . GLN A 1 199 ? -10.167 -11.701 -23.725 1.00 84.44 199 GLN A N 1
ATOM 1570 C CA . GLN A 1 199 ? -10.298 -13.011 -23.089 1.00 84.44 199 GLN A CA 1
ATOM 1571 C C . GLN A 1 199 ? -8.970 -13.586 -22.568 1.00 84.44 199 GLN A C 1
ATOM 1573 O O . GLN A 1 199 ? -8.968 -14.243 -21.528 1.00 84.44 199 GLN A O 1
ATOM 1578 N N . ASP A 1 200 ? -7.855 -13.342 -23.253 1.00 82.56 200 ASP A N 1
ATOM 1579 C CA . ASP A 1 200 ? -6.562 -13.903 -22.856 1.00 82.56 200 ASP A CA 1
ATOM 1580 C C . ASP A 1 200 ? -5.993 -13.215 -21.614 1.00 82.56 200 ASP A C 1
ATOM 1582 O O . ASP A 1 200 ? -5.664 -13.901 -20.649 1.00 82.56 200 ASP A O 1
ATOM 1586 N N . ILE A 1 201 ? -6.048 -11.882 -21.537 1.00 78.38 201 ILE A N 1
ATOM 1587 C CA . ILE A 1 201 ? -5.694 -11.145 -20.312 1.00 78.38 201 ILE A CA 1
ATOM 1588 C C . ILE A 1 201 ? -6.585 -11.580 -19.138 1.00 78.38 201 ILE A C 1
ATOM 1590 O O . ILE A 1 201 ? -6.103 -11.774 -18.022 1.00 78.38 201 ILE A O 1
ATOM 1594 N N . ALA A 1 202 ? -7.884 -11.799 -19.369 1.00 82.75 202 ALA A N 1
ATOM 1595 C CA . ALA A 1 202 ? -8.781 -12.295 -18.324 1.00 82.75 202 ALA A CA 1
ATOM 1596 C C . ALA A 1 202 ? -8.387 -13.701 -17.822 1.00 82.75 202 ALA A C 1
ATOM 1598 O O . ALA A 1 202 ? -8.451 -13.968 -16.618 1.00 82.75 202 ALA A O 1
ATOM 1599 N N . LYS A 1 203 ? -7.950 -14.598 -18.719 1.00 85.75 203 LYS A N 1
ATOM 1600 C CA . LYS A 1 203 ? -7.427 -15.923 -18.345 1.00 85.75 203 LYS A CA 1
ATOM 1601 C C . LYS A 1 203 ? -6.130 -15.807 -17.548 1.00 85.75 203 LYS A C 1
ATOM 1603 O O . LYS A 1 203 ? -5.994 -16.516 -16.557 1.00 85.75 203 LYS A O 1
ATOM 1608 N N . GLU A 1 204 ? -5.216 -14.924 -17.941 1.00 82.50 204 GLU A N 1
ATOM 1609 C CA . GLU A 1 204 ? -3.950 -14.710 -17.232 1.00 82.50 204 GLU A CA 1
ATOM 1610 C C . GLU A 1 204 ? -4.175 -14.160 -15.818 1.00 82.50 204 GLU A C 1
ATOM 1612 O O . GLU A 1 204 ? -3.622 -14.694 -14.858 1.00 82.50 204 GLU A O 1
ATOM 1617 N N . ILE A 1 205 ? -5.053 -13.162 -15.661 1.00 82.69 205 ILE A N 1
ATOM 1618 C CA . ILE A 1 205 ? -5.442 -12.620 -14.347 1.00 82.69 205 ILE A CA 1
ATOM 1619 C C . ILE A 1 205 ? -6.009 -13.732 -13.459 1.00 82.69 205 ILE A C 1
ATOM 1621 O O . ILE A 1 205 ? -5.610 -13.873 -12.300 1.00 82.69 205 ILE A O 1
ATOM 1625 N N . ARG A 1 206 ? -6.915 -14.551 -14.011 1.00 85.88 206 ARG A N 1
ATOM 1626 C CA . ARG A 1 206 ? -7.501 -15.689 -13.296 1.00 85.88 206 ARG A CA 1
ATOM 1627 C C . ARG A 1 206 ? -6.438 -16.714 -12.903 1.00 85.88 206 ARG A C 1
ATOM 1629 O O . ARG A 1 206 ? -6.451 -17.172 -11.765 1.00 85.88 206 ARG A O 1
ATOM 1636 N N . ALA A 1 207 ? -5.543 -17.077 -13.821 1.00 85.19 207 ALA A N 1
ATOM 1637 C CA . ALA A 1 207 ? -4.476 -18.044 -13.573 1.00 85.19 207 ALA A CA 1
ATOM 1638 C C . ALA A 1 207 ? -3.502 -17.556 -12.490 1.00 85.19 207 ALA A C 1
ATOM 1640 O O . ALA A 1 207 ? -3.061 -18.348 -11.662 1.00 85.19 207 ALA A O 1
ATOM 1641 N N . ALA A 1 208 ? -3.232 -16.249 -12.448 1.00 82.94 208 ALA A N 1
ATOM 1642 C CA . ALA A 1 208 ? -2.417 -15.618 -11.416 1.00 82.94 208 ALA A CA 1
ATOM 1643 C C . ALA A 1 208 ? -3.136 -15.473 -10.058 1.00 82.94 208 ALA A C 1
ATOM 1645 O O . ALA A 1 208 ? -2.500 -15.119 -9.067 1.00 82.94 208 ALA A O 1
ATOM 1646 N N . GLY A 1 209 ? -4.455 -15.701 -9.991 1.00 86.88 209 GLY A N 1
ATOM 1647 C CA . GLY A 1 209 ? -5.253 -15.434 -8.790 1.00 86.88 209 GLY A CA 1
ATOM 1648 C C . GLY A 1 209 ? -5.289 -13.949 -8.406 1.00 86.88 209 GLY A C 1
ATOM 1649 O O . GLY A 1 209 ? -5.498 -13.617 -7.238 1.00 86.88 209 GLY A O 1
ATOM 1650 N N . ALA A 1 210 ? -5.053 -13.056 -9.371 1.00 87.50 210 ALA A N 1
ATOM 1651 C CA . ALA A 1 210 ? -5.004 -11.619 -9.152 1.00 87.50 210 ALA A CA 1
ATOM 1652 C C . ALA A 1 210 ? -6.407 -11.002 -9.232 1.00 87.50 210 ALA A C 1
ATOM 1654 O O . ALA A 1 210 ? -7.245 -11.428 -10.027 1.00 87.50 210 ALA A O 1
ATOM 1655 N N . PHE A 1 211 ? -6.666 -9.962 -8.436 1.00 88.12 211 PHE A N 1
ATOM 1656 C CA . PHE A 1 211 ? -7.892 -9.167 -8.567 1.00 88.12 211 PHE A CA 1
ATOM 1657 C C . PHE A 1 211 ? -7.665 -7.906 -9.405 1.00 88.12 211 PHE A C 1
ATOM 1659 O O . PHE A 1 211 ? -6.558 -7.375 -9.490 1.00 88.12 211 PHE A O 1
ATOM 1666 N N . VAL A 1 212 ? -8.744 -7.372 -9.969 1.00 84.69 212 VAL A N 1
ATOM 1667 C CA . VAL A 1 212 ? -8.753 -6.067 -10.633 1.00 84.69 212 VAL A CA 1
ATOM 1668 C C . VAL A 1 212 ? -9.808 -5.197 -9.972 1.00 84.69 212 VAL A C 1
ATOM 1670 O O . VAL A 1 212 ? -10.957 -5.610 -9.847 1.00 84.69 212 VAL A O 1
ATOM 1673 N N . VAL A 1 213 ? -9.419 -3.992 -9.557 1.00 86.31 213 VAL A N 1
ATOM 1674 C CA . VAL A 1 213 ? -10.359 -2.948 -9.145 1.00 86.31 213 VAL A CA 1
ATOM 1675 C C . VAL A 1 213 ? -10.732 -2.142 -10.389 1.00 86.31 213 VAL A C 1
ATOM 1677 O O . VAL A 1 213 ? -9.883 -1.397 -10.892 1.00 86.31 213 VAL A O 1
ATOM 1680 N N . PRO A 1 214 ? -11.961 -2.294 -10.915 1.00 77.94 214 PRO A N 1
ATOM 1681 C CA . PRO A 1 214 ? -12.404 -1.514 -12.057 1.00 77.94 214 PRO A CA 1
ATOM 1682 C C . PRO A 1 214 ? -12.547 -0.045 -11.692 1.00 77.94 214 PRO A C 1
ATOM 1684 O O . PRO A 1 214 ? -13.252 0.296 -10.746 1.00 77.94 214 PRO A O 1
ATOM 1687 N N . ASN A 1 215 ? -11.960 0.830 -12.503 1.00 72.19 215 ASN A N 1
ATOM 1688 C CA . ASN A 1 215 ? -12.267 2.255 -12.456 1.00 72.19 215 ASN A CA 1
ATOM 1689 C C . ASN A 1 215 ? -13.047 2.660 -13.704 1.00 72.19 215 ASN A C 1
ATOM 1691 O O . ASN A 1 215 ? -12.521 2.628 -14.817 1.00 72.19 215 ASN A O 1
ATOM 1695 N N . TRP A 1 216 ? -14.303 3.057 -13.513 1.00 63.22 216 TRP A N 1
ATOM 1696 C CA . TRP A 1 216 ? -15.132 3.642 -14.564 1.00 63.22 216 TRP A CA 1
ATOM 1697 C C . TRP A 1 216 ? -14.900 5.152 -14.669 1.00 63.22 216 TRP A C 1
ATOM 1699 O O . TRP A 1 216 ? -14.689 5.830 -13.668 1.00 63.22 216 TRP A O 1
ATOM 1709 N N . GLY A 1 217 ? -14.928 5.683 -15.894 1.00 59.75 217 GLY A N 1
ATOM 1710 C CA . GLY A 1 217 ? -14.836 7.126 -16.160 1.00 59.75 217 GLY A CA 1
ATOM 1711 C C . GLY A 1 217 ? -13.421 7.698 -16.310 1.00 59.75 217 GLY A C 1
ATOM 1712 O O . GLY A 1 217 ? -13.278 8.836 -16.748 1.00 59.75 217 GLY A O 1
ATOM 1713 N N . PHE A 1 218 ? -12.367 6.921 -16.046 1.00 56.12 218 PHE A N 1
ATOM 1714 C CA . PHE A 1 218 ? -10.991 7.307 -16.382 1.00 56.12 218 PHE A CA 1
ATOM 1715 C C . PHE A 1 218 ? -10.669 6.907 -17.828 1.00 56.12 218 PHE A C 1
ATOM 1717 O O . PHE A 1 218 ? -9.993 5.907 -18.077 1.00 56.12 218 PHE A O 1
ATOM 1724 N N . GLY A 1 219 ? -11.187 7.680 -18.788 1.00 51.59 219 GLY A N 1
ATOM 1725 C CA . GLY A 1 219 ? -10.775 7.579 -20.190 1.00 51.59 219 GLY A CA 1
ATOM 1726 C C . GLY A 1 219 ? -9.271 7.819 -20.350 1.00 51.59 219 GLY A C 1
ATOM 1727 O O . GLY A 1 219 ? -8.610 8.346 -19.450 1.00 51.59 219 GLY A O 1
ATOM 1728 N N . ASP A 1 220 ? -8.706 7.429 -21.491 1.00 49.41 220 ASP A N 1
ATOM 1729 C CA . ASP A 1 220 ? -7.336 7.812 -21.803 1.00 49.41 220 ASP A CA 1
ATOM 1730 C C . ASP A 1 220 ? -7.226 9.336 -21.809 1.00 49.41 220 ASP A C 1
ATOM 1732 O O . ASP A 1 220 ? -7.759 10.007 -22.689 1.00 49.41 220 ASP A O 1
ATOM 1736 N N . LEU A 1 221 ? -6.486 9.897 -20.846 1.00 51.16 221 LEU A N 1
ATOM 1737 C CA . LEU A 1 221 ? -6.080 11.306 -20.893 1.00 51.16 221 LEU A CA 1
ATOM 1738 C C . LEU A 1 221 ? -5.251 11.600 -22.161 1.00 51.16 221 LEU A C 1
ATOM 1740 O O . LEU A 1 221 ? -5.030 12.754 -22.513 1.00 51.16 221 LEU A O 1
ATOM 1744 N N . LYS A 1 222 ? -4.830 10.553 -22.883 1.00 48.44 222 LYS A N 1
ATOM 1745 C CA . LYS A 1 222 ? -4.269 10.600 -24.232 1.00 48.44 222 LYS A CA 1
ATOM 1746 C C . LYS A 1 222 ? -5.295 10.122 -25.267 1.00 48.44 222 LYS A C 1
ATOM 1748 O O . LYS A 1 222 ? -5.092 9.110 -25.922 1.00 48.44 222 LYS A O 1
ATOM 1753 N N . GLY A 1 223 ? -6.407 10.846 -25.402 1.00 42.88 223 GLY A N 1
ATOM 1754 C CA . GLY A 1 223 ? -7.521 10.412 -26.252 1.00 42.88 223 GLY A CA 1
ATOM 1755 C C . GLY A 1 223 ? -8.382 11.517 -26.860 1.00 42.88 223 GLY A C 1
ATOM 1756 O O . GLY A 1 223 ? -9.590 11.328 -26.956 1.00 42.88 223 GLY A O 1
ATOM 1757 N N . ARG A 1 224 ? -7.787 12.662 -27.231 1.00 37.03 224 ARG A N 1
ATOM 1758 C CA . ARG A 1 224 ? -8.157 13.513 -28.388 1.00 37.03 224 ARG A CA 1
ATOM 1759 C C . ARG A 1 224 ? -7.265 14.761 -28.407 1.00 37.03 224 ARG A C 1
ATOM 1761 O O . ARG A 1 224 ? -7.637 15.813 -27.898 1.00 37.03 224 ARG A O 1
ATOM 1768 N N . LYS A 1 225 ? -6.076 14.654 -29.008 1.00 38.47 225 LYS A N 1
ATOM 1769 C CA . LYS A 1 225 ? -5.574 15.817 -29.749 1.00 38.47 225 LYS A CA 1
ATOM 1770 C C . LYS A 1 225 ? -6.441 15.879 -31.008 1.00 38.47 225 LYS A C 1
ATOM 1772 O O . LYS A 1 225 ? -6.465 14.896 -31.747 1.00 38.47 225 LYS A O 1
ATOM 1777 N N . GLN A 1 226 ? -7.248 16.935 -31.123 1.00 36.91 226 GLN A N 1
ATOM 1778 C CA . GLN A 1 226 ? -7.835 17.334 -32.404 1.00 36.91 226 GLN A CA 1
ATOM 1779 C C . GLN A 1 226 ? -6.714 17.757 -33.349 1.00 36.91 226 GLN A C 1
ATOM 1781 O O . GLN A 1 226 ? -5.699 18.283 -32.831 1.00 36.91 226 GLN A O 1
#

Sequence (226 aa):
MLEEDSYASSNRWPLSFRLSRRKDWGLHNYGLTNLIDNLEQYAYYGFGAVFSAGSDSLPLMNTLESQRKSGEFIGPRVLFAAGMAPPNQGPNDQFLTHALSVESRFGETILYGLESPTQAREQVKLVFEKGFKFIKIWVDDRGGSRAKLSPELYTAVIDEARKLGIKVFVHQQLHQNAALLAPGTHGFLHGRIGSDLHQDIAKEIRAAGAFVVPNWGFGDLKGRKQ

Foldseek 3Di:
DDDPPDPPPPPPDDPVLPDDPDPDDALVCDAQVNVLNVFLNCVVVPAQEDEAEQQDDLVRLVVNQVCCVVPVGPGHHYAYAHEEEAPLFADDPRSSVSSVVNCVVRVHDRYHHFDALVVLLVVLVVVVVSPHQEYEYEADCLVVVGDGDDPSNLLSNLVSCVVSNHAYEYADQDLPPLVSLVSQHAEYAEDEDDPSPDDVSVVSCVVSNHYYDYDPPPDPPPPDPD

pLDDT: mean 80.98, std 17.5, range [30.73, 98.5]

Secondary structure (DSSP, 8-state):
-----SSTT---S-GGGSS------SGGG-SHHHHHHHHHHHHHTT-SEEEE-S---HHHHHHHHHHHHHTSS--PEEEE-EEEESTT-SS-HHHHHHHHHHHHHHTS-SEEE--SHHHHHHHHHHHHHTT--EEEEE-S-GGGTSPPPPHHHHHHHHHHHHHTT-EEEEE--STT-GGGTTTT--EETT---STT--HHHHHHHHHTT-EE---SS---SSS---

Radius of gyration: 20.34 Å; chains: 1; bounding box: 71×39×60 Å